Protein AF-A0A7C4IAF4-F1 (afdb_monomer)

Solvent-accessible surface area (backbone atoms only — not comparable to full-atom values): 13328 Å² total; per-residue (Å²): 136,84,89,84,80,89,81,89,81,80,84,80,87,71,79,79,76,74,68,63,60,49,64,58,56,43,51,45,46,73,71,68,49,50,72,67,57,51,50,53,54,44,43,76,72,69,47,53,69,69,50,51,52,52,36,48,54,52,34,51,54,49,52,56,50,52,66,54,66,76,61,73,80,82,87,83,90,84,89,88,81,88,83,89,84,86,85,89,85,88,88,82,86,82,84,74,83,93,80,76,86,79,76,85,55,76,62,54,56,53,53,52,50,49,54,52,48,51,53,51,50,52,52,53,49,50,57,49,53,55,51,50,54,51,50,51,54,48,48,54,54,48,54,51,52,51,52,52,50,52,53,53,49,53,50,50,54,52,52,49,52,53,47,52,52,50,49,55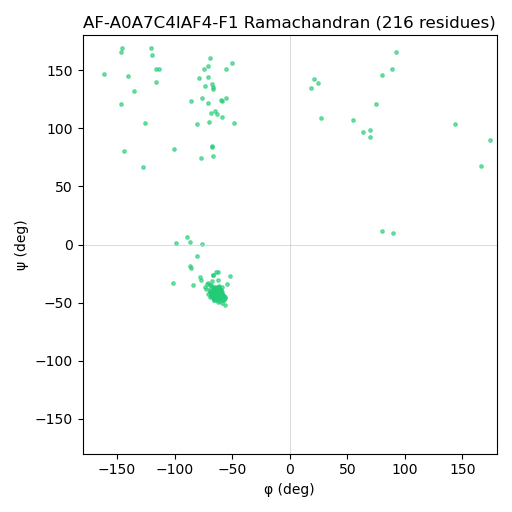,51,49,53,51,52,49,51,52,53,51,52,51,50,51,52,52,49,54,50,48,50,55,49,50,67,53,45,57,56,52,53,52,50,52,53,51,51,51,52,53,53,52,52,52,54,59,61,76,75,110

Foldseek 3Di:
DDDDDDDPDDDDPPPPPVQPPLVLLLVCVVVVDDLVRQQVVVVVVVDDPVSSVVSNVVSVVVVVVVVVVVDDDDDDDDDDDDDDDDDDDDDDDDDDDPDDDDDPPVVVVVVVVVVVVVVVVVVVVVVVVVVVVVVVVVVVVVVVVVVVVVVVVVVVVVVVVVVVVVVVVVVVVVVVVVVVVVVVVVVVVVVVVVVVVVVVVVVVVVVVVVVVVVVVVD

Secondary structure (DSSP, 8-state):
---------------------HHHHHHHHHTT--HHHHHHHHHHTT--HHHHHHHHHHHHHHHHHHHHHS---------------------------S-------HHHHHHHHHHHHHHHHHHHHHHHHHHHHHHHHHHHHHHHHHHHHHHHHHHHHHHHHHHHHHHHHHHHHHHHHHHHHHHHHHHHHHHHHHHHHHHHHHHHHHHHHHHHHHHHT-

Radius of gyration: 54.63 Å; Cα contacts (8 Å, |Δi|>4): 32; chains: 1; bounding box: 132×54×147 Å

Mean predicted aligned error: 21.04 Å

pLDDT: mean 76.17, std 20.91, range [34.62, 98.25]

Sequence (218 aa):
MPFGLFKKKKEKEEEFVTTIPLQDVIALKAQGLTNEQIINQLRAQGYSFAQIRDALAQAEIKGAVVRKAEALPTPPETITPTPIPTPGITAPVPVTPPGAPTPPEKERDIETIERILEEIIEEKWRDVDEKLKEIEKWKEVVESRVNETSNRLNEIVSRLGMIEQTIASKVSEYGKSMQEVASQMAAMEKIMTKLIPSLADSIKELREVIESSKKGLA

Structure (mmCIF, N/CA/C/O backbone):
data_AF-A0A7C4IAF4-F1
#
_entry.id   AF-A0A7C4IAF4-F1
#
loop_
_atom_site.group_PDB
_atom_site.id
_atom_site.type_symbol
_atom_site.label_atom_id
_atom_site.label_alt_id
_atom_site.label_comp_id
_atom_site.label_asym_id
_atom_site.label_entity_id
_atom_site.label_seq_id
_atom_site.pdbx_PDB_ins_code
_atom_site.Cartn_x
_atom_site.Cartn_y
_atom_site.Cartn_z
_atom_site.occupancy
_atom_site.B_iso_or_equiv
_atom_site.auth_seq_id
_atom_site.auth_comp_id
_atom_site.auth_asym_id
_atom_site.auth_atom_id
_atom_site.pdbx_PDB_model_num
ATOM 1 N N . MET A 1 1 ? 11.877 -34.314 11.303 1.00 53.88 1 MET A N 1
ATOM 2 C CA . MET A 1 1 ? 12.412 -35.116 10.171 1.00 53.88 1 MET A CA 1
ATOM 3 C C . MET A 1 1 ? 11.277 -36.013 9.688 1.00 53.88 1 MET A C 1
ATOM 5 O O . MET A 1 1 ? 10.549 -36.450 10.574 1.00 53.88 1 MET A O 1
ATOM 9 N N . PRO A 1 2 ? 11.029 -36.202 8.374 1.00 51.34 2 PRO A N 1
ATOM 10 C CA . PRO A 1 2 ? 11.983 -36.470 7.274 1.00 51.34 2 PRO A CA 1
ATOM 11 C C . PRO A 1 2 ? 12.007 -35.346 6.205 1.00 51.34 2 PRO A C 1
ATOM 13 O O . PRO A 1 2 ? 11.026 -34.634 6.046 1.00 51.34 2 PRO A O 1
ATOM 16 N N . PHE A 1 3 ? 13.153 -34.926 5.652 1.00 46.66 3 PHE A N 1
ATOM 17 C CA . PHE A 1 3 ? 13.958 -35.502 4.552 1.00 46.66 3 PHE A CA 1
ATOM 18 C C . PHE A 1 3 ? 13.198 -35.731 3.234 1.00 46.66 3 PHE A C 1
ATOM 20 O O . PHE A 1 3 ? 12.436 -36.683 3.116 1.00 46.66 3 PHE A O 1
ATOM 27 N N . GLY A 1 4 ? 13.485 -34.897 2.222 1.00 35.50 4 GLY A N 1
ATOM 28 C CA . GLY A 1 4 ? 13.015 -35.122 0.853 1.00 35.50 4 GLY A CA 1
ATOM 29 C C . GLY A 1 4 ? 13.316 -34.004 -0.153 1.00 35.50 4 GLY A C 1
ATOM 30 O O . GLY A 1 4 ? 12.480 -33.145 -0.380 1.00 35.50 4 GLY A O 1
ATOM 31 N N . LEU A 1 5 ? 14.480 -34.112 -0.802 1.00 45.69 5 LEU A N 1
ATOM 32 C CA . LEU A 1 5 ? 14.793 -33.695 -2.181 1.00 45.69 5 LEU A CA 1
ATOM 33 C C . LEU A 1 5 ? 14.858 -32.198 -2.564 1.00 45.69 5 LEU A C 1
ATOM 35 O O . LEU A 1 5 ? 13.898 -31.569 -2.992 1.00 45.69 5 LEU A O 1
ATOM 39 N N . PHE A 1 6 ? 16.101 -31.707 -2.591 1.00 47.84 6 PHE A N 1
ATOM 40 C CA . PHE A 1 6 ? 16.801 -31.254 -3.805 1.00 47.84 6 PHE A CA 1
ATOM 41 C C . PHE A 1 6 ? 15.945 -30.750 -4.986 1.00 47.84 6 PHE A C 1
ATOM 43 O O . PHE A 1 6 ? 15.441 -31.537 -5.784 1.00 47.84 6 PHE A O 1
ATOM 50 N N . LYS A 1 7 ? 15.995 -29.433 -5.221 1.00 47.59 7 LYS A N 1
ATOM 51 C CA . LYS A 1 7 ? 16.178 -28.849 -6.563 1.00 47.59 7 LYS A CA 1
ATOM 52 C C . LYS A 1 7 ? 17.043 -27.587 -6.466 1.00 47.59 7 LYS A C 1
ATOM 54 O O . LYS A 1 7 ? 16.561 -26.463 -6.496 1.00 47.59 7 LYS A O 1
ATOM 59 N N . LYS A 1 8 ? 18.358 -27.806 -6.378 1.00 51.03 8 LYS A N 1
ATOM 60 C CA . LYS A 1 8 ? 19.376 -26.840 -6.807 1.00 51.03 8 LYS A CA 1
ATOM 61 C C . LYS A 1 8 ? 19.277 -26.761 -8.336 1.00 51.03 8 LYS A C 1
ATOM 63 O O . LYS A 1 8 ? 19.513 -27.766 -9.004 1.00 51.03 8 LYS A O 1
ATOM 68 N N . LYS A 1 9 ? 18.865 -25.618 -8.897 1.00 42.22 9 LYS A N 1
ATOM 69 C CA . LYS A 1 9 ? 18.832 -25.403 -10.352 1.00 42.22 9 LYS A CA 1
ATOM 70 C C . LYS A 1 9 ? 19.612 -24.135 -10.712 1.00 42.22 9 LYS A C 1
ATOM 72 O O . LYS A 1 9 ? 19.117 -23.034 -10.533 1.00 42.22 9 LYS A O 1
ATOM 77 N N . LYS A 1 10 ? 20.805 -24.413 -11.250 1.00 41.31 10 LYS A N 1
ATOM 78 C CA . LYS A 1 10 ? 21.700 -23.612 -12.099 1.00 41.31 10 LYS A CA 1
ATOM 79 C C . LYS A 1 10 ? 22.416 -22.406 -11.480 1.00 41.31 10 LYS A C 1
ATOM 81 O O . LYS A 1 10 ? 21.953 -21.276 -11.503 1.00 41.31 10 LYS A O 1
ATOM 86 N N . GLU A 1 11 ? 23.618 -22.726 -11.008 1.00 40.53 11 GLU A N 1
ATOM 87 C CA . GLU A 1 11 ? 24.815 -21.888 -11.065 1.00 40.53 11 GLU A CA 1
ATOM 88 C C . GLU A 1 11 ? 25.152 -21.454 -12.509 1.00 40.53 11 GLU A C 1
ATOM 90 O O . GLU A 1 11 ? 24.921 -22.215 -13.449 1.00 40.53 11 GLU A O 1
ATOM 95 N N . LYS A 1 12 ? 25.794 -20.278 -12.591 1.00 43.22 12 LYS A N 1
ATOM 96 C CA . LYS A 1 12 ? 26.747 -19.800 -13.609 1.00 43.22 12 LYS A CA 1
ATOM 97 C C . LYS A 1 12 ? 26.254 -19.625 -15.051 1.00 43.22 12 LYS A C 1
ATOM 99 O O . LYS A 1 12 ? 26.391 -20.515 -15.881 1.00 43.22 12 LYS A O 1
ATOM 104 N N . GLU A 1 13 ? 25.897 -18.388 -15.376 1.00 38.59 13 GLU A N 1
ATOM 105 C CA . GLU A 1 13 ? 26.443 -17.739 -16.572 1.00 38.59 13 GLU A CA 1
ATOM 106 C C . GLU A 1 13 ? 27.552 -16.803 -16.085 1.00 38.59 13 GLU A C 1
ATOM 108 O O . GLU A 1 13 ? 27.347 -15.625 -15.813 1.00 38.59 13 GLU A O 1
ATOM 113 N N . GLU A 1 14 ? 28.734 -17.382 -15.859 1.00 40.53 14 GLU A N 1
ATOM 114 C CA . GLU A 1 14 ? 29.960 -16.602 -15.980 1.00 40.53 14 GLU A CA 1
ATOM 115 C C . GLU A 1 14 ? 30.008 -16.177 -17.446 1.00 40.53 14 GLU A C 1
ATOM 117 O O . GLU A 1 14 ? 30.119 -17.030 -18.329 1.00 40.53 14 GLU A O 1
ATOM 122 N N . GLU A 1 15 ? 29.855 -14.878 -17.704 1.00 40.56 15 GLU A N 1
ATOM 123 C CA . GLU A 1 15 ? 30.275 -14.275 -18.960 1.00 40.56 15 GLU A CA 1
ATOM 124 C C . GLU A 1 15 ? 31.698 -14.760 -19.223 1.00 40.56 15 GLU A C 1
ATOM 126 O O . GLU A 1 15 ? 32.661 -14.325 -18.587 1.00 40.56 15 GLU A O 1
ATOM 131 N N . PHE A 1 16 ? 31.834 -15.703 -20.150 1.00 39.81 16 PHE A N 1
ATOM 132 C CA . PHE A 1 16 ? 33.111 -15.977 -20.770 1.00 39.81 16 PHE A CA 1
ATOM 133 C C . PHE A 1 16 ? 33.411 -14.729 -21.596 1.00 39.81 16 PHE A C 1
ATOM 135 O O . PHE A 1 16 ? 33.094 -14.640 -22.780 1.00 39.81 16 PHE A O 1
ATOM 142 N N . VAL A 1 17 ? 33.978 -13.710 -20.951 1.00 44.66 17 VAL A N 1
ATOM 143 C CA . VAL A 1 17 ? 34.720 -12.684 -21.662 1.00 44.66 17 VAL A CA 1
ATOM 144 C C . VAL A 1 17 ? 35.937 -13.428 -22.188 1.00 44.66 17 VAL A C 1
ATOM 146 O O . VAL A 1 17 ? 36.972 -13.496 -21.528 1.00 44.66 17 VAL A O 1
ATOM 149 N N . THR A 1 18 ? 35.784 -14.079 -23.341 1.00 45.44 18 THR A N 1
ATOM 150 C CA . THR A 1 18 ? 36.875 -14.680 -24.101 1.00 45.44 18 THR A CA 1
ATOM 151 C C . THR A 1 18 ? 37.721 -13.514 -24.594 1.00 45.44 18 THR A C 1
ATOM 153 O O . THR A 1 18 ? 37.601 -13.047 -25.725 1.00 45.44 18 THR A O 1
ATOM 156 N N . THR A 1 19 ? 38.509 -12.936 -23.689 1.00 59.56 19 THR A N 1
ATOM 157 C CA . THR A 1 19 ? 39.556 -11.998 -24.046 1.00 59.56 19 THR A CA 1
ATOM 158 C C . THR A 1 19 ? 40.490 -12.772 -24.952 1.00 59.56 19 THR A C 1
ATOM 160 O O . THR A 1 19 ? 40.927 -13.877 -24.628 1.00 59.56 19 THR A O 1
ATOM 163 N N . ILE A 1 20 ? 40.718 -12.237 -26.146 1.00 69.56 20 ILE A N 1
ATOM 164 C CA . ILE A 1 20 ? 41.639 -12.858 -27.089 1.00 69.56 20 ILE A CA 1
ATOM 165 C C . ILE A 1 20 ? 42.974 -13.008 -26.369 1.00 69.56 20 ILE A C 1
ATOM 167 O O . ILE A 1 20 ? 43.480 -12.004 -25.849 1.00 69.56 20 ILE A O 1
ATOM 171 N N . PRO A 1 21 ? 43.559 -14.216 -26.324 1.00 74.88 21 PRO A N 1
ATOM 172 C CA . PRO A 1 21 ? 44.894 -14.377 -25.794 1.00 74.88 21 PRO A CA 1
ATOM 173 C C . PRO A 1 21 ? 45.819 -13.497 -26.627 1.00 74.88 21 PRO A C 1
ATOM 175 O O . PRO A 1 21 ? 46.075 -13.754 -27.800 1.00 74.88 21 PRO A O 1
ATOM 178 N N . LEU A 1 22 ? 46.319 -12.421 -26.022 1.00 76.12 22 LEU A N 1
ATOM 179 C CA . LEU A 1 22 ? 47.226 -11.477 -26.676 1.00 76.12 22 LEU A CA 1
ATOM 180 C C . LEU A 1 22 ? 48.431 -12.194 -27.315 1.00 76.12 22 LEU A C 1
ATOM 182 O O . LEU A 1 22 ? 48.990 -11.736 -28.309 1.00 76.12 22 LEU A O 1
ATOM 186 N N . GLN A 1 23 ? 48.794 -13.350 -26.756 1.00 73.81 23 GLN A N 1
ATOM 187 C CA . GLN A 1 23 ? 49.830 -14.238 -27.256 1.00 73.81 23 GLN A CA 1
ATOM 188 C C . GLN A 1 23 ? 49.543 -14.786 -28.663 1.00 73.81 23 GLN A C 1
ATOM 190 O O . GLN A 1 23 ? 50.478 -14.903 -29.453 1.00 73.81 23 GLN A O 1
ATOM 195 N N . ASP A 1 24 ? 48.282 -15.057 -29.003 1.00 78.69 24 ASP A N 1
ATOM 196 C CA . ASP A 1 24 ? 47.892 -15.612 -30.303 1.00 78.69 24 ASP A CA 1
ATOM 197 C C . ASP A 1 24 ? 48.059 -14.562 -31.401 1.00 78.69 24 ASP A C 1
ATOM 199 O O . ASP A 1 24 ? 48.641 -14.827 -32.451 1.00 78.69 24 ASP A O 1
ATOM 203 N N . VAL A 1 25 ? 47.651 -13.322 -31.120 1.00 83.44 25 VAL A N 1
ATOM 204 C CA . VAL A 1 25 ? 47.841 -12.183 -32.030 1.00 83.44 25 VAL A CA 1
ATOM 205 C C . VAL A 1 25 ? 49.327 -11.930 -32.286 1.00 83.44 25 VAL A C 1
ATOM 207 O O . VAL A 1 25 ? 49.735 -11.709 -33.427 1.00 83.44 25 VAL A O 1
ATOM 210 N N . ILE A 1 26 ? 50.153 -11.992 -31.236 1.00 82.69 26 ILE A N 1
ATOM 211 C CA . ILE A 1 26 ? 51.606 -11.810 -31.344 1.00 82.69 26 ILE A CA 1
ATOM 212 C C . ILE A 1 26 ? 52.243 -12.954 -32.144 1.00 82.69 26 ILE A C 1
ATOM 214 O O . ILE A 1 26 ? 53.082 -12.688 -33.002 1.00 82.69 26 ILE A O 1
ATOM 218 N N . ALA A 1 27 ? 51.842 -14.206 -31.905 1.00 83.31 27 ALA A N 1
ATOM 219 C CA . ALA A 1 27 ? 52.367 -15.370 -32.616 1.00 83.31 27 ALA A CA 1
ATOM 220 C C . ALA A 1 27 ? 52.025 -15.330 -34.113 1.00 83.31 27 ALA A C 1
ATOM 222 O O . ALA A 1 27 ? 52.902 -15.546 -34.948 1.00 83.31 27 ALA A O 1
ATOM 223 N N . LEU A 1 28 ? 50.782 -14.983 -34.458 1.00 85.12 28 LEU A N 1
ATOM 224 C CA . LEU A 1 28 ? 50.356 -14.852 -35.852 1.00 85.12 28 LEU A CA 1
ATOM 225 C C . LEU A 1 28 ? 51.086 -13.692 -36.546 1.00 85.12 28 LEU A C 1
ATOM 227 O O . LEU A 1 28 ? 51.573 -13.832 -37.667 1.00 85.12 28 LEU A O 1
ATOM 231 N N . LYS A 1 29 ? 51.272 -12.564 -35.853 1.00 82.38 29 LYS A N 1
ATOM 232 C CA . LYS A 1 29 ? 52.055 -11.437 -36.379 1.00 82.38 29 LYS A CA 1
ATOM 233 C C . LYS A 1 29 ? 53.533 -11.798 -36.569 1.00 82.38 29 LYS A C 1
ATOM 235 O O . LYS A 1 29 ? 54.143 -11.381 -37.551 1.00 82.38 29 LYS A O 1
ATOM 240 N N . ALA A 1 30 ? 54.108 -12.603 -35.673 1.00 80.88 30 ALA A N 1
ATOM 241 C CA . ALA A 1 30 ? 55.480 -13.102 -35.793 1.00 80.88 30 ALA A CA 1
ATOM 242 C C . ALA A 1 30 ? 55.662 -14.070 -36.977 1.00 80.88 30 ALA A C 1
ATOM 244 O O . ALA A 1 30 ? 56.751 -14.142 -37.538 1.00 80.88 30 ALA A O 1
ATOM 245 N N . GLN A 1 31 ? 54.595 -14.755 -37.402 1.00 82.62 31 GLN A N 1
ATOM 246 C CA . GLN A 1 31 ? 54.569 -15.580 -38.617 1.00 82.62 31 GLN A CA 1
ATOM 247 C C . GLN A 1 31 ? 54.476 -14.754 -39.916 1.00 82.62 31 GLN A C 1
ATOM 249 O O . GLN A 1 31 ? 54.453 -15.328 -41.002 1.00 82.62 31 GLN A O 1
ATOM 254 N N . GLY A 1 32 ? 54.438 -13.418 -39.831 1.00 78.75 32 GLY A N 1
ATOM 255 C CA . GLY A 1 32 ? 54.354 -12.530 -40.993 1.00 78.75 32 GLY A CA 1
ATOM 256 C C . GLY A 1 32 ? 52.943 -12.378 -41.565 1.00 78.75 32 GLY A C 1
ATOM 257 O O . GLY A 1 32 ? 52.791 -11.824 -42.653 1.00 78.75 32 GLY A O 1
ATOM 258 N N . LEU A 1 33 ? 51.915 -12.846 -40.846 1.00 84.62 33 LEU A N 1
ATOM 259 C CA . LEU A 1 33 ? 50.520 -12.645 -41.230 1.00 84.62 33 LEU A CA 1
ATOM 260 C C . LEU A 1 33 ? 50.155 -11.163 -41.127 1.00 84.62 33 LEU A C 1
ATOM 262 O O . LEU A 1 33 ? 50.512 -10.465 -40.174 1.00 84.62 33 LEU A O 1
ATOM 266 N N . THR A 1 34 ? 49.414 -10.687 -42.121 1.00 84.25 34 THR A N 1
ATOM 267 C CA . THR A 1 34 ? 48.868 -9.329 -42.116 1.00 84.25 34 THR A CA 1
ATOM 268 C C . THR A 1 34 ? 47.743 -9.208 -41.092 1.00 84.25 34 THR A C 1
ATOM 270 O O . THR A 1 34 ? 47.049 -10.180 -40.789 1.00 84.25 34 THR A O 1
ATOM 273 N N . ASN A 1 35 ? 47.517 -7.997 -40.581 1.00 79.25 35 ASN A N 1
ATOM 274 C CA . ASN A 1 35 ? 46.444 -7.746 -39.616 1.00 79.25 35 ASN A CA 1
ATOM 275 C C . ASN A 1 35 ? 45.072 -8.215 -40.146 1.00 79.25 35 ASN A C 1
ATOM 277 O O . ASN A 1 35 ? 44.279 -8.738 -39.374 1.00 79.25 35 ASN A O 1
ATOM 281 N N . GLU A 1 36 ? 44.815 -8.113 -41.454 1.00 81.75 36 GLU A N 1
ATOM 282 C CA . GLU A 1 36 ? 43.582 -8.601 -42.095 1.00 81.75 36 GLU A CA 1
ATOM 283 C C . GLU A 1 36 ? 43.441 -10.129 -42.019 1.00 81.75 36 GLU A C 1
ATOM 285 O O . GLU A 1 36 ? 42.376 -10.644 -41.672 1.00 81.75 36 GLU A O 1
ATOM 290 N N . GLN A 1 37 ? 44.525 -10.869 -42.267 1.00 83.12 37 GLN A N 1
ATOM 291 C CA . GLN A 1 37 ? 44.539 -12.330 -42.140 1.00 83.12 37 GLN A CA 1
ATOM 292 C C . GLN A 1 37 ? 44.322 -12.767 -40.687 1.00 83.12 37 GLN A C 1
ATOM 294 O O . GLN A 1 37 ? 43.561 -13.700 -40.429 1.00 83.12 37 GLN A O 1
ATOM 299 N N . ILE A 1 38 ? 44.922 -12.047 -39.737 1.00 83.50 38 ILE A N 1
ATOM 300 C CA . ILE A 1 38 ? 44.757 -12.289 -38.299 1.00 83.50 38 ILE A CA 1
ATOM 301 C C . ILE A 1 38 ? 43.305 -12.038 -37.875 1.00 83.50 38 ILE A C 1
ATOM 303 O O . ILE A 1 38 ? 42.724 -12.851 -37.157 1.00 83.50 38 ILE A O 1
ATOM 307 N N . ILE A 1 39 ? 42.686 -10.954 -38.356 1.00 83.38 39 ILE A N 1
ATOM 308 C CA . ILE A 1 39 ? 41.280 -10.637 -38.073 1.00 83.38 39 ILE A CA 1
ATOM 309 C C . ILE A 1 39 ? 40.361 -11.744 -38.586 1.00 83.38 39 ILE A C 1
ATOM 311 O O . ILE A 1 39 ? 39.472 -12.179 -37.856 1.00 83.38 39 ILE A O 1
ATOM 315 N N . ASN A 1 40 ? 40.576 -12.218 -39.813 1.00 83.50 40 ASN A N 1
ATOM 316 C CA . ASN A 1 40 ? 39.748 -13.268 -40.403 1.00 83.50 40 ASN A CA 1
ATOM 317 C C . ASN A 1 40 ? 39.897 -14.599 -39.656 1.00 83.50 40 ASN A C 1
ATOM 319 O O . ASN A 1 40 ? 38.902 -15.272 -39.387 1.00 83.50 40 ASN A O 1
ATOM 323 N N . GLN A 1 41 ? 41.118 -14.943 -39.249 1.00 82.56 41 GLN A N 1
ATOM 324 C CA . GLN A 1 41 ? 41.391 -16.159 -38.490 1.00 82.56 41 GLN A CA 1
ATOM 325 C C . GLN A 1 41 ? 40.798 -16.113 -37.074 1.00 82.56 41 GLN A C 1
ATOM 327 O O . GLN A 1 41 ? 40.173 -17.078 -36.642 1.00 82.56 41 GLN A O 1
ATOM 332 N N . LEU A 1 42 ? 40.926 -14.990 -36.363 1.00 83.75 42 LEU A N 1
ATOM 333 C CA . LEU A 1 42 ? 40.357 -14.826 -35.019 1.00 83.75 42 LEU A CA 1
ATOM 334 C C . LEU A 1 42 ? 38.828 -14.715 -35.053 1.00 83.75 42 LEU A C 1
ATOM 336 O O . LEU A 1 42 ? 38.143 -15.219 -34.166 1.00 83.75 42 LEU A O 1
ATOM 340 N N . ARG A 1 43 ? 38.263 -14.129 -36.110 1.00 80.94 43 ARG A N 1
ATOM 341 C CA . ARG A 1 43 ? 36.811 -14.119 -36.317 1.00 80.94 43 ARG A CA 1
ATOM 342 C C . ARG A 1 43 ? 36.272 -15.527 -36.562 1.00 80.94 43 ARG A C 1
ATOM 344 O O . ARG A 1 43 ? 35.235 -15.873 -36.006 1.00 80.94 43 ARG A O 1
ATOM 351 N N . ALA A 1 44 ? 36.993 -16.356 -37.321 1.00 80.44 44 ALA A N 1
ATOM 352 C CA . ALA A 1 44 ? 36.647 -17.767 -37.510 1.00 80.44 44 ALA A CA 1
ATOM 353 C C . ALA A 1 44 ? 36.683 -18.569 -36.194 1.00 80.44 44 ALA A C 1
ATOM 355 O O . ALA A 1 44 ? 35.993 -19.576 -36.064 1.00 80.44 44 ALA A O 1
ATOM 356 N N . GLN A 1 45 ? 37.447 -18.100 -35.206 1.00 77.94 45 GLN A N 1
ATOM 357 C CA . GLN A 1 45 ? 37.501 -18.658 -33.853 1.00 77.94 45 GLN A CA 1
ATOM 358 C C . GLN A 1 45 ? 36.427 -18.082 -32.910 1.00 77.94 45 GLN A C 1
ATOM 360 O O . GLN A 1 45 ? 36.368 -18.467 -31.746 1.00 77.94 45 GLN A O 1
ATOM 365 N N . GLY A 1 46 ? 35.552 -17.198 -33.405 1.00 75.00 46 GLY A N 1
ATOM 366 C CA . GLY A 1 46 ? 34.403 -16.670 -32.665 1.00 75.00 46 GLY A CA 1
ATOM 367 C C . GLY A 1 46 ? 34.681 -15.406 -31.850 1.00 75.00 46 GLY A C 1
ATOM 368 O O . GLY A 1 46 ? 33.825 -14.990 -31.072 1.00 75.00 46 GLY A O 1
ATOM 369 N N . TYR A 1 47 ? 35.845 -14.774 -32.017 1.00 81.31 47 TYR A N 1
ATOM 370 C CA . TYR A 1 47 ? 36.161 -13.532 -31.314 1.00 81.31 47 TYR A CA 1
ATOM 371 C C . TYR A 1 47 ? 35.491 -12.312 -31.954 1.00 81.31 47 TYR A C 1
ATOM 373 O O . TYR A 1 47 ? 35.397 -12.191 -33.180 1.00 81.31 47 TYR A O 1
ATOM 381 N N . SER A 1 48 ? 35.052 -11.370 -31.116 1.00 80.44 48 SER A N 1
ATOM 382 C CA . SER A 1 48 ? 34.423 -10.135 -31.589 1.00 80.44 48 SER A CA 1
ATOM 383 C C . SER A 1 48 ? 35.449 -9.158 -32.167 1.00 80.44 48 SER A C 1
ATOM 385 O O . SER A 1 48 ? 36.596 -9.082 -31.726 1.00 80.44 48 SER A O 1
ATOM 387 N N . PHE A 1 49 ? 35.024 -8.335 -33.126 1.00 75.81 49 PHE A N 1
ATOM 388 C CA . PHE A 1 49 ? 35.900 -7.345 -33.756 1.00 75.81 49 PHE A CA 1
ATOM 389 C C . PHE A 1 49 ? 36.493 -6.339 -32.754 1.00 75.81 49 PHE A C 1
ATOM 391 O O . PHE A 1 49 ? 37.663 -5.976 -32.864 1.00 75.81 49 PHE A O 1
ATOM 398 N N . ALA A 1 50 ? 35.718 -5.935 -31.741 1.00 77.69 50 ALA A N 1
ATOM 399 C CA . ALA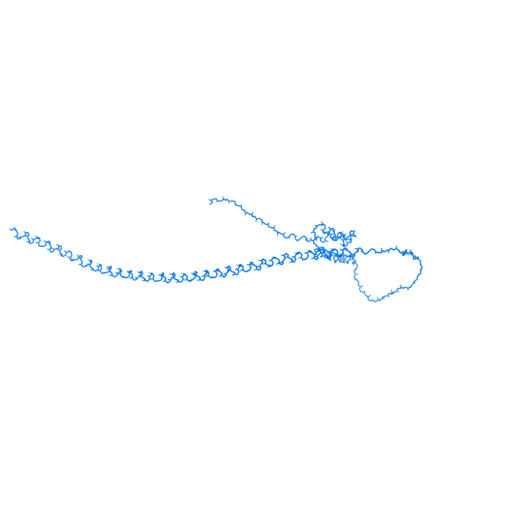 A 1 50 ? 36.188 -5.039 -30.687 1.00 77.69 50 ALA A CA 1
ATOM 400 C C . ALA A 1 50 ? 37.358 -5.649 -29.896 1.00 77.69 50 ALA A C 1
ATOM 402 O O . ALA A 1 50 ? 38.359 -4.970 -29.670 1.00 77.69 50 ALA A O 1
ATOM 403 N N . GLN A 1 51 ? 37.260 -6.939 -29.553 1.00 80.06 51 GLN A N 1
ATOM 404 C CA . GLN A 1 51 ? 38.330 -7.681 -28.883 1.00 80.06 51 GLN A CA 1
ATOM 405 C C . GLN A 1 51 ? 39.551 -7.835 -29.797 1.00 80.06 51 GLN A C 1
ATOM 407 O O . GLN A 1 51 ? 40.676 -7.639 -29.346 1.00 80.06 51 GLN A O 1
ATOM 412 N N . ILE A 1 52 ? 39.344 -8.138 -31.087 1.00 82.75 52 ILE A N 1
ATOM 413 C CA . ILE A 1 52 ? 40.433 -8.326 -32.063 1.00 82.75 52 ILE A CA 1
ATOM 414 C C . ILE A 1 52 ? 41.226 -7.031 -32.238 1.00 82.75 52 ILE A C 1
ATOM 416 O O . ILE A 1 52 ? 42.456 -7.047 -32.212 1.00 82.75 52 ILE A O 1
ATOM 420 N N . ARG A 1 53 ? 40.530 -5.901 -32.372 1.00 81.94 53 ARG A N 1
ATOM 421 C CA . ARG A 1 53 ? 41.151 -4.582 -32.507 1.00 81.94 53 ARG A CA 1
ATOM 422 C C . ARG A 1 53 ? 41.944 -4.201 -31.260 1.00 81.94 53 ARG A C 1
ATOM 424 O O . ARG A 1 53 ? 43.068 -3.725 -31.388 1.00 81.94 53 ARG A O 1
ATOM 431 N N . ASP A 1 54 ? 41.368 -4.408 -30.077 1.00 83.69 54 ASP A N 1
ATOM 432 C CA . ASP A 1 54 ? 42.035 -4.113 -28.806 1.00 83.69 54 ASP A CA 1
ATOM 433 C C . ASP A 1 54 ? 43.303 -4.968 -28.631 1.00 83.69 54 ASP A C 1
ATOM 435 O O . ASP A 1 54 ? 44.384 -4.445 -28.361 1.00 83.69 54 ASP A O 1
ATOM 439 N N . ALA A 1 55 ? 43.219 -6.269 -28.924 1.00 83.19 55 ALA A N 1
ATOM 440 C CA . ALA A 1 55 ? 44.362 -7.174 -28.859 1.00 83.19 55 ALA A CA 1
ATOM 441 C C . ALA A 1 55 ? 45.448 -6.850 -29.906 1.00 83.19 55 ALA A C 1
ATOM 443 O O . ALA A 1 55 ? 46.637 -6.919 -29.595 1.00 83.19 55 ALA A O 1
ATOM 444 N N . LEU A 1 56 ? 45.079 -6.442 -31.126 1.00 84.44 56 LEU A N 1
ATOM 445 C CA . LEU A 1 56 ? 46.029 -5.992 -32.155 1.00 84.44 56 LEU A CA 1
ATOM 446 C C . LEU A 1 56 ? 46.761 -4.711 -31.749 1.00 84.44 56 LEU A C 1
ATOM 448 O O . LEU A 1 56 ? 47.986 -4.645 -31.882 1.00 84.44 56 LEU A O 1
ATOM 452 N N . ALA A 1 57 ? 46.036 -3.729 -31.208 1.00 83.44 57 ALA A N 1
ATOM 453 C CA . ALA A 1 57 ? 46.622 -2.490 -30.705 1.00 83.44 57 ALA A CA 1
ATOM 454 C C . ALA A 1 57 ? 47.591 -2.767 -29.542 1.00 83.44 57 ALA A C 1
ATOM 456 O O . ALA A 1 57 ? 48.721 -2.275 -29.528 1.00 83.44 57 ALA A O 1
ATOM 457 N N . GLN A 1 58 ? 47.200 -3.630 -28.600 1.00 79.81 58 GLN A N 1
ATOM 458 C CA . GLN A 1 58 ? 48.060 -4.040 -27.488 1.00 79.81 58 GLN A CA 1
ATOM 459 C C . GLN A 1 58 ? 49.291 -4.839 -27.952 1.00 79.81 58 GLN A C 1
ATOM 461 O O . GLN A 1 58 ? 50.384 -4.662 -27.405 1.00 79.81 58 GLN A O 1
ATOM 466 N N . ALA A 1 59 ? 49.148 -5.696 -28.968 1.00 80.50 59 ALA A N 1
ATOM 467 C CA . ALA A 1 59 ? 50.244 -6.492 -29.523 1.00 80.50 59 ALA A CA 1
ATOM 468 C C . ALA A 1 59 ? 51.274 -5.618 -30.252 1.00 80.50 59 ALA A C 1
ATOM 470 O O . ALA A 1 59 ? 52.473 -5.886 -30.194 1.00 80.50 59 ALA A O 1
ATOM 471 N N . GLU A 1 60 ? 50.829 -4.552 -30.915 1.00 77.81 60 GLU A N 1
ATOM 472 C CA . GLU A 1 60 ? 51.703 -3.582 -31.570 1.00 77.81 60 GLU A CA 1
ATOM 473 C C . GLU A 1 60 ? 52.517 -2.763 -30.566 1.00 77.81 60 GLU A C 1
ATOM 475 O O . GLU A 1 60 ? 53.733 -2.635 -30.720 1.00 77.81 60 GLU A O 1
ATOM 480 N N . ILE A 1 61 ? 51.877 -2.317 -29.483 1.00 75.62 61 ILE A N 1
ATOM 481 C CA . ILE A 1 61 ? 52.552 -1.605 -28.395 1.00 75.62 61 ILE A CA 1
ATOM 482 C C . ILE A 1 61 ? 53.583 -2.518 -27.716 1.00 75.62 61 ILE A C 1
ATOM 484 O O . ILE A 1 61 ? 54.736 -2.122 -27.542 1.00 75.62 61 ILE A O 1
ATOM 488 N N . LYS A 1 62 ? 53.227 -3.768 -27.385 1.00 71.38 62 LYS A N 1
ATOM 489 C CA . LYS A 1 62 ? 54.182 -4.718 -26.784 1.00 71.38 62 LYS A CA 1
ATOM 490 C C . LYS A 1 62 ? 55.308 -5.112 -27.741 1.00 71.38 62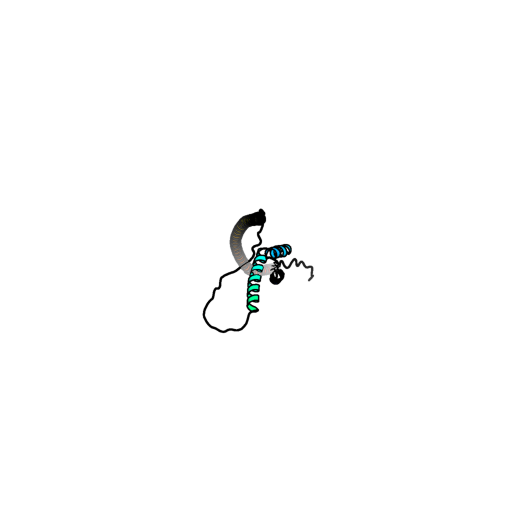 LYS A C 1
ATOM 492 O O . LYS A 1 62 ? 56.454 -5.180 -27.310 1.00 71.38 62 LYS A O 1
ATOM 497 N N . GLY A 1 63 ? 55.024 -5.311 -29.029 1.00 61.19 63 GLY A N 1
ATOM 498 C CA . GLY A 1 63 ? 56.046 -5.592 -30.043 1.00 61.19 63 GLY A CA 1
ATOM 499 C C . GLY A 1 63 ? 57.050 -4.446 -30.212 1.00 61.19 63 GLY A C 1
ATOM 500 O O . GLY A 1 63 ? 58.246 -4.692 -30.376 1.00 61.19 63 GLY A O 1
ATOM 501 N N . ALA A 1 64 ? 56.594 -3.195 -30.099 1.00 59.44 64 ALA A N 1
ATOM 502 C CA . ALA A 1 64 ? 57.463 -2.020 -30.103 1.00 59.44 64 ALA A CA 1
ATOM 503 C C . ALA A 1 64 ? 58.330 -1.916 -28.832 1.00 59.44 64 ALA A C 1
ATOM 505 O O . ALA A 1 64 ? 59.488 -1.508 -28.908 1.00 59.44 64 ALA A O 1
ATOM 506 N N . VAL A 1 65 ? 57.808 -2.334 -27.673 1.00 56.59 65 VAL A N 1
ATOM 507 C CA . VAL A 1 65 ? 58.558 -2.365 -26.404 1.00 56.59 65 VAL A CA 1
ATOM 508 C C . VAL A 1 65 ? 59.591 -3.499 -26.379 1.00 56.59 65 VAL A C 1
ATOM 510 O O . VAL A 1 65 ? 60.706 -3.275 -25.920 1.00 56.59 65 VAL A O 1
ATOM 513 N N . VAL A 1 66 ? 59.285 -4.679 -26.934 1.00 53.38 66 VAL A N 1
ATOM 514 C CA . VAL A 1 66 ? 60.234 -5.810 -27.027 1.00 53.38 66 VAL A CA 1
ATOM 515 C C . VAL A 1 66 ? 61.387 -5.495 -27.988 1.00 53.38 66 VAL A C 1
ATOM 517 O O . VAL A 1 66 ? 62.543 -5.702 -27.632 1.00 53.38 66 VAL A O 1
ATOM 520 N N . ARG A 1 67 ? 61.114 -4.865 -29.141 1.00 52.47 67 ARG A N 1
ATOM 521 C CA . ARG A 1 67 ? 62.174 -4.373 -30.048 1.00 52.47 67 ARG A CA 1
ATOM 522 C C . ARG A 1 67 ? 63.043 -3.272 -29.431 1.00 52.47 67 ARG A C 1
ATOM 524 O O . ARG A 1 67 ? 64.178 -3.087 -29.853 1.00 52.47 67 ARG A O 1
ATOM 531 N N . LYS A 1 68 ? 62.525 -2.547 -28.434 1.00 44.75 68 LYS 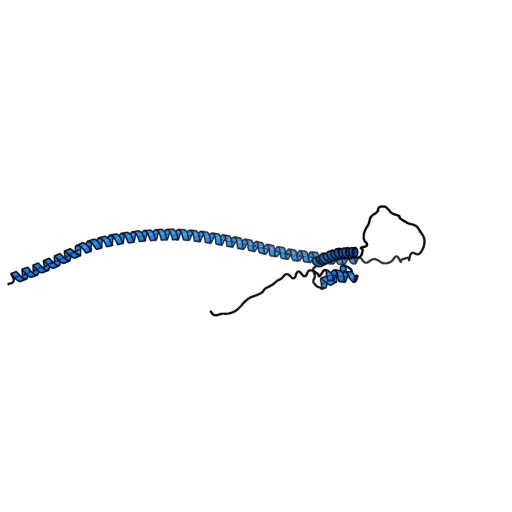A N 1
ATOM 532 C CA . LYS A 1 68 ? 63.278 -1.550 -27.659 1.00 44.75 68 LYS A CA 1
ATOM 533 C C . LYS A 1 68 ? 64.036 -2.168 -26.472 1.00 44.75 68 LYS A C 1
ATOM 535 O O . LYS A 1 68 ? 64.997 -1.568 -26.005 1.00 44.75 68 LYS A O 1
ATOM 540 N N . ALA A 1 69 ? 63.643 -3.355 -26.007 1.00 43.44 69 ALA A N 1
ATOM 541 C CA . ALA A 1 69 ? 64.284 -4.071 -24.901 1.00 43.44 69 ALA A CA 1
ATOM 542 C C . ALA A 1 69 ? 65.471 -4.958 -25.337 1.00 43.44 69 ALA A C 1
ATOM 544 O O . ALA A 1 69 ? 66.316 -5.269 -24.505 1.00 43.44 69 ALA A O 1
ATOM 545 N N . GLU A 1 70 ? 65.585 -5.309 -26.624 1.00 42.75 70 GLU A N 1
ATOM 546 C CA . GLU A 1 70 ? 66.752 -6.021 -27.189 1.00 42.75 70 GLU A CA 1
ATOM 547 C C . GLU A 1 70 ? 67.874 -5.097 -27.699 1.00 42.75 70 GLU A C 1
ATOM 549 O O . GLU A 1 70 ? 68.870 -5.564 -28.246 1.00 42.75 70 GLU A O 1
ATOM 554 N N . ALA A 1 71 ? 67.763 -3.786 -27.480 1.00 41.88 71 ALA A N 1
ATOM 555 C CA . ALA A 1 71 ? 68.828 -2.834 -27.780 1.00 41.88 71 ALA A CA 1
ATOM 556 C C . ALA A 1 71 ? 69.148 -1.965 -26.556 1.00 41.88 71 ALA A C 1
ATOM 558 O O . ALA A 1 71 ? 68.942 -0.755 -26.551 1.00 41.88 71 ALA A O 1
ATOM 559 N N . LEU A 1 72 ? 69.684 -2.599 -25.511 1.00 39.00 72 LEU A N 1
ATOM 560 C CA . LEU A 1 72 ? 70.689 -1.949 -24.670 1.00 39.00 72 LEU A CA 1
ATOM 561 C C . LEU A 1 72 ? 72.048 -2.195 -25.341 1.00 39.00 72 LEU A C 1
ATOM 563 O O . LEU A 1 72 ? 72.440 -3.342 -25.550 1.00 39.00 72 LEU A O 1
ATOM 567 N N . PRO A 1 73 ? 72.784 -1.126 -25.655 1.00 43.53 73 PRO A N 1
ATOM 568 C CA . PRO A 1 73 ? 73.964 -0.880 -24.850 1.00 43.53 73 PRO A CA 1
ATOM 569 C C . PRO A 1 73 ? 73.828 0.440 -24.088 1.00 43.53 73 PRO A C 1
ATOM 571 O O . PRO A 1 73 ? 73.106 1.358 -24.464 1.00 43.53 73 PRO A O 1
ATOM 574 N N . THR A 1 74 ? 74.494 0.457 -22.945 1.00 42.09 74 THR A N 1
ATOM 575 C CA . THR A 1 74 ? 74.563 1.497 -21.914 1.00 42.09 74 THR A CA 1
ATOM 576 C C . THR A 1 74 ? 74.895 2.919 -22.420 1.00 42.09 74 THR A C 1
ATOM 578 O O . THR A 1 74 ? 75.542 3.056 -23.457 1.00 42.09 74 THR A O 1
ATOM 581 N N . PRO A 1 75 ? 74.511 3.976 -21.663 1.00 53.16 75 PRO A N 1
ATOM 582 C CA . PRO A 1 75 ? 74.821 5.396 -21.943 1.00 53.16 75 PRO A CA 1
ATOM 583 C C . PRO A 1 75 ? 76.335 5.679 -21.744 1.00 53.16 75 PRO A C 1
ATOM 585 O O . PRO A 1 75 ? 76.963 4.877 -21.047 1.00 53.16 75 PRO A O 1
ATOM 588 N N . PRO A 1 76 ? 76.956 6.762 -22.291 1.00 46.09 76 PRO A N 1
ATOM 589 C CA . PRO A 1 76 ? 76.543 8.162 -22.078 1.00 46.09 76 PRO A CA 1
ATOM 590 C C . PRO A 1 76 ? 76.738 9.171 -23.241 1.00 46.09 76 PRO A C 1
ATOM 592 O O . PRO A 1 76 ? 77.431 8.918 -24.216 1.00 46.09 76 PRO A O 1
ATOM 595 N N . GLU A 1 77 ? 76.061 10.314 -23.060 1.00 42.09 77 GLU A N 1
ATOM 596 C CA . GLU A 1 77 ? 76.299 11.708 -23.500 1.00 42.09 77 GLU A CA 1
ATOM 597 C C . GLU A 1 77 ? 77.148 12.037 -24.750 1.00 42.09 77 GLU A C 1
ATOM 599 O O . GLU A 1 77 ? 78.273 11.569 -24.894 1.00 42.09 77 GLU A O 1
ATOM 604 N N . THR A 1 78 ? 76.664 13.025 -25.534 1.00 34.62 78 THR A N 1
ATOM 605 C CA . THR A 1 78 ? 77.389 14.224 -26.062 1.00 34.62 78 THR A CA 1
ATOM 606 C C . THR A 1 78 ? 76.950 14.613 -27.498 1.00 34.62 78 THR A C 1
ATOM 608 O O . THR A 1 78 ? 77.295 13.966 -28.475 1.00 34.62 78 THR A O 1
ATOM 611 N N . ILE A 1 79 ? 76.144 15.683 -27.581 1.00 42.66 79 ILE A N 1
ATOM 612 C CA . ILE A 1 79 ? 75.999 16.748 -28.611 1.00 42.66 79 ILE A CA 1
ATOM 613 C C . ILE A 1 79 ? 76.540 16.594 -30.067 1.00 42.66 79 ILE A C 1
ATOM 615 O O . ILE A 1 79 ? 77.735 16.439 -30.290 1.00 42.66 79 ILE A O 1
ATOM 619 N N . THR A 1 80 ? 75.661 16.982 -31.023 1.00 36.81 80 THR A N 1
ATOM 620 C CA . THR A 1 80 ? 75.886 17.684 -32.336 1.00 36.81 80 THR A CA 1
ATOM 621 C C . THR A 1 80 ? 76.087 16.831 -33.630 1.00 36.81 80 THR A C 1
ATOM 623 O O . THR A 1 80 ? 76.103 15.609 -33.533 1.00 36.81 80 THR A O 1
ATOM 626 N N . PRO A 1 81 ? 76.009 17.403 -34.867 1.00 52.91 81 PRO A N 1
ATOM 627 C CA . PRO A 1 81 ? 74.907 17.153 -35.813 1.00 52.91 81 PRO A CA 1
ATOM 628 C C . PRO A 1 81 ? 75.364 16.542 -37.167 1.00 52.91 81 PRO A C 1
ATOM 630 O O . PRO A 1 81 ? 76.547 16.518 -37.467 1.00 52.91 81 PRO A O 1
ATOM 633 N N . THR A 1 82 ? 74.395 16.077 -37.975 1.00 43.66 82 THR A N 1
ATOM 634 C CA . THR A 1 82 ? 74.385 15.787 -39.445 1.00 43.66 82 THR A CA 1
ATOM 635 C C . THR A 1 82 ? 75.704 15.544 -40.213 1.00 43.66 82 THR A C 1
ATOM 637 O O . THR A 1 82 ? 76.621 16.358 -40.162 1.00 43.66 82 THR A O 1
ATOM 640 N N . PRO A 1 83 ? 75.689 14.609 -41.187 1.00 41.00 83 PRO A N 1
ATOM 641 C CA . PRO A 1 83 ? 75.675 15.101 -42.572 1.00 41.00 83 PRO A CA 1
ATOM 642 C C . PRO A 1 83 ? 74.775 14.308 -43.535 1.00 41.00 83 PRO A C 1
ATOM 644 O O . PRO A 1 83 ? 74.650 13.088 -43.480 1.00 41.00 83 PRO A O 1
ATOM 647 N N . ILE A 1 84 ? 74.185 15.059 -44.463 1.00 52.84 84 ILE A N 1
ATOM 648 C CA . ILE A 1 84 ? 73.570 14.588 -45.709 1.00 52.84 84 ILE A CA 1
ATOM 649 C C . ILE A 1 84 ? 74.689 14.135 -46.665 1.00 52.84 84 ILE A C 1
ATOM 651 O O . ILE A 1 84 ? 75.710 14.822 -46.743 1.00 52.84 84 ILE A O 1
ATOM 655 N N . PRO A 1 85 ? 74.476 13.075 -47.467 1.00 42.38 85 PRO A N 1
ATOM 656 C CA . PRO A 1 85 ? 75.033 13.081 -48.817 1.00 42.38 85 PRO A CA 1
ATOM 657 C C . PRO A 1 85 ? 74.054 12.594 -49.905 1.00 42.38 85 PRO A C 1
ATOM 659 O O . PRO A 1 85 ? 73.441 11.534 -49.829 1.00 42.38 85 PRO A O 1
ATOM 662 N N . THR A 1 86 ? 73.982 13.383 -50.972 1.00 41.34 86 THR A N 1
ATOM 663 C CA . THR A 1 86 ? 73.821 12.995 -52.396 1.00 41.34 86 THR A CA 1
ATOM 664 C C . THR A 1 86 ? 75.082 13.549 -53.114 1.00 41.34 86 THR A C 1
ATOM 666 O O . THR A 1 86 ? 75.687 14.434 -52.497 1.00 41.34 86 THR A O 1
ATOM 669 N N . PRO A 1 87 ? 75.532 13.161 -54.345 1.00 48.53 87 PRO A N 1
ATOM 670 C CA . PRO A 1 87 ? 74.822 12.506 -55.474 1.00 48.53 87 PRO A CA 1
ATOM 671 C C . PRO A 1 87 ? 75.608 11.480 -56.378 1.00 48.53 87 PRO A C 1
ATOM 673 O O . PRO A 1 87 ? 76.832 11.457 -56.389 1.00 48.53 87 PRO A O 1
ATOM 676 N N . GLY A 1 88 ? 74.875 10.740 -57.246 1.00 42.06 88 GLY A N 1
ATOM 677 C CA . GLY A 1 88 ? 75.306 10.121 -58.543 1.00 42.06 88 GLY A CA 1
ATOM 678 C C . GLY A 1 88 ? 76.082 8.779 -58.482 1.00 42.06 88 GLY A C 1
ATOM 679 O O . GLY A 1 88 ? 76.878 8.605 -57.578 1.00 42.06 88 GLY A O 1
ATOM 680 N N . ILE A 1 89 ? 75.997 7.779 -59.388 1.00 43.75 89 ILE A N 1
ATOM 681 C CA . ILE A 1 89 ? 75.623 7.696 -60.820 1.00 43.75 89 ILE A CA 1
ATOM 682 C C . ILE A 1 89 ? 75.269 6.213 -61.216 1.00 43.75 89 ILE A C 1
ATOM 684 O O . ILE A 1 89 ? 75.911 5.282 -60.742 1.00 43.75 89 ILE A O 1
ATOM 688 N N . THR A 1 90 ? 74.309 6.042 -62.153 1.00 43.97 90 THR A N 1
ATOM 689 C CA . THR A 1 90 ? 74.049 4.962 -63.170 1.00 43.97 90 THR A CA 1
ATOM 690 C C . THR A 1 90 ? 73.475 3.544 -62.889 1.00 43.97 90 THR A C 1
ATOM 692 O O . THR A 1 90 ? 74.155 2.676 -62.359 1.00 43.97 90 THR A O 1
ATOM 695 N N . ALA A 1 91 ? 72.323 3.316 -63.568 1.00 43.44 91 ALA A N 1
ATOM 696 C CA . ALA A 1 91 ? 71.809 2.122 -64.295 1.00 43.44 91 ALA A CA 1
ATOM 697 C C . ALA A 1 91 ? 70.980 1.037 -63.556 1.00 43.44 91 ALA A C 1
ATOM 699 O O . ALA A 1 91 ? 71.271 0.727 -62.408 1.00 43.44 91 ALA A O 1
ATOM 700 N N . PRO A 1 92 ? 70.051 0.324 -64.244 1.00 43.97 92 PRO A N 1
ATOM 701 C CA . PRO A 1 92 ? 69.054 0.740 -65.241 1.00 43.97 92 PRO A CA 1
ATOM 702 C C . PRO A 1 92 ? 67.603 0.563 -64.720 1.00 43.97 92 PRO A C 1
ATOM 704 O O . PRO A 1 92 ? 67.304 -0.322 -63.923 1.00 43.97 92 PRO A O 1
ATOM 707 N N . VAL A 1 93 ? 66.679 1.393 -65.208 1.00 50.75 93 VAL A N 1
ATOM 708 C CA . VAL A 1 93 ? 65.232 1.279 -64.940 1.00 50.75 93 VAL A CA 1
ATOM 709 C C . VAL A 1 93 ? 64.632 0.134 -65.770 1.00 50.75 93 VAL A C 1
ATOM 711 O O . VAL A 1 93 ? 64.778 0.159 -66.994 1.00 50.75 93 VAL A O 1
ATOM 714 N N . PRO A 1 94 ? 63.924 -0.842 -65.169 1.00 48.28 94 PRO A N 1
ATOM 715 C CA . PRO A 1 94 ? 63.066 -1.741 -65.923 1.00 48.28 94 PRO A CA 1
ATOM 716 C C . PRO A 1 94 ? 61.851 -0.947 -66.402 1.00 48.28 94 PRO A C 1
ATOM 718 O O . PRO A 1 94 ? 61.119 -0.359 -65.606 1.00 48.28 94 PRO A O 1
ATOM 721 N N . VAL A 1 95 ? 61.655 -0.922 -67.714 1.00 49.38 95 VAL A N 1
ATOM 722 C CA . VAL A 1 95 ? 60.472 -0.351 -68.354 1.00 49.38 95 VAL A CA 1
ATOM 723 C C . VAL A 1 95 ? 59.296 -1.276 -68.038 1.00 49.38 95 VAL A C 1
ATOM 725 O O . VAL A 1 95 ? 59.214 -2.384 -68.565 1.00 49.38 95 VAL A O 1
ATOM 728 N N . THR A 1 96 ? 58.411 -0.866 -67.132 1.00 55.62 96 THR A N 1
ATOM 729 C CA . THR A 1 96 ? 57.130 -1.541 -66.920 1.00 55.62 96 THR A CA 1
ATOM 730 C C . THR A 1 96 ? 56.185 -1.213 -68.084 1.00 55.62 96 THR A C 1
ATOM 732 O O . THR A 1 96 ? 56.125 -0.058 -68.512 1.00 55.62 96 THR A O 1
ATOM 735 N N . PRO A 1 97 ? 55.446 -2.193 -68.636 1.00 59.81 97 PRO A N 1
ATOM 736 C CA . PRO A 1 97 ? 54.478 -1.928 -69.694 1.00 59.81 97 PRO A CA 1
ATOM 737 C C . PRO A 1 97 ? 53.310 -1.087 -69.150 1.00 59.81 97 PRO A C 1
ATOM 739 O O . PRO A 1 97 ? 52.780 -1.415 -68.085 1.00 59.81 97 PRO A O 1
ATOM 742 N N . PRO A 1 98 ? 52.848 -0.045 -69.862 1.00 53.28 98 PRO A N 1
ATOM 743 C CA . PRO A 1 98 ? 51.611 0.642 -69.528 1.00 53.28 98 PRO A CA 1
ATOM 744 C C . PRO A 1 98 ? 50.439 -0.173 -70.082 1.00 53.28 98 PRO A C 1
ATOM 746 O O . PRO A 1 98 ? 50.192 -0.190 -71.286 1.00 53.28 98 PRO A O 1
ATOM 749 N N . GLY A 1 99 ? 49.733 -0.886 -69.208 1.00 55.78 99 GLY A N 1
ATOM 750 C CA . GLY A 1 99 ? 48.579 -1.676 -69.628 1.00 55.78 99 GLY A CA 1
ATOM 751 C C . GLY A 1 99 ? 48.105 -2.675 -68.587 1.00 55.78 99 GLY A C 1
ATOM 752 O O . GLY A 1 99 ? 48.203 -3.876 -68.803 1.00 55.78 99 GLY A O 1
ATOM 753 N N . ALA A 1 100 ? 47.565 -2.189 -67.474 1.00 50.28 100 ALA A N 1
ATOM 754 C CA . ALA A 1 100 ? 46.641 -2.970 -66.663 1.00 50.28 100 ALA A CA 1
ATOM 755 C C . ALA A 1 100 ? 45.612 -2.016 -66.039 1.00 50.28 100 ALA A C 1
ATOM 757 O O . ALA A 1 100 ? 46.014 -1.091 -65.331 1.00 50.28 100 ALA A O 1
ATOM 758 N N . PRO A 1 101 ? 44.303 -2.191 -66.290 1.00 48.78 101 PRO A N 1
ATOM 759 C CA . PRO A 1 101 ? 43.293 -1.560 -65.460 1.00 48.78 101 PRO A CA 1
ATOM 760 C C . PRO A 1 101 ? 43.400 -2.172 -64.058 1.00 48.78 101 PRO A C 1
ATOM 762 O O . PRO A 1 101 ? 43.184 -3.367 -63.873 1.00 48.78 101 PRO A O 1
ATOM 765 N N . THR A 1 102 ? 43.780 -1.365 -63.070 1.00 51.22 102 THR A N 1
ATOM 766 C CA . THR A 1 102 ? 43.631 -1.713 -61.654 1.00 51.22 102 THR A CA 1
ATOM 767 C C . THR A 1 102 ? 42.150 -1.978 -61.364 1.00 51.22 102 THR A C 1
ATOM 769 O O . THR A 1 102 ? 41.336 -1.087 -61.625 1.00 51.22 102 THR A O 1
ATOM 772 N N . PRO A 1 103 ? 41.772 -3.159 -60.844 1.00 55.25 103 PRO A N 1
ATOM 773 C CA . PRO A 1 103 ? 40.396 -3.423 -60.450 1.00 55.25 103 PRO A CA 1
ATOM 774 C C . PRO A 1 103 ? 40.015 -2.546 -59.247 1.00 55.25 103 PRO A C 1
ATOM 776 O O . PRO A 1 103 ? 40.765 -2.511 -58.266 1.00 55.25 103 PRO A O 1
ATOM 779 N N . PRO A 1 104 ? 38.847 -1.888 -59.255 1.00 52.84 104 PRO A N 1
ATOM 780 C CA . PRO A 1 104 ? 38.233 -1.366 -58.044 1.00 52.84 104 PRO A CA 1
ATOM 781 C C . PRO A 1 104 ? 37.580 -2.536 -57.285 1.00 52.84 104 PRO A C 1
ATOM 783 O O . PRO A 1 104 ? 36.369 -2.726 -57.339 1.00 52.84 104 PRO A O 1
ATOM 786 N N . GLU A 1 105 ? 38.385 -3.387 -56.641 1.00 52.28 105 GLU A N 1
ATOM 787 C CA . GLU A 1 105 ? 37.879 -4.501 -55.809 1.00 52.28 105 GLU A CA 1
ATOM 788 C C . GLU A 1 105 ? 37.928 -4.184 -54.308 1.00 52.28 105 GLU A C 1
ATOM 790 O O . GLU A 1 105 ? 37.009 -4.543 -53.581 1.00 52.28 105 GLU A O 1
ATOM 795 N N . LYS A 1 106 ? 38.916 -3.404 -53.842 1.00 53.75 106 LYS A N 1
ATOM 796 C CA . LYS A 1 106 ? 39.047 -3.034 -52.417 1.00 53.75 106 LYS A CA 1
ATOM 797 C C . LYS A 1 106 ? 37.934 -2.128 -51.877 1.00 53.75 106 LYS A C 1
ATOM 799 O O . LYS A 1 106 ? 37.676 -2.157 -50.681 1.00 53.75 106 LYS A O 1
ATOM 804 N N . GLU A 1 107 ? 37.281 -1.334 -52.724 1.00 51.22 107 GLU A N 1
ATOM 805 C CA . GLU A 1 107 ? 36.153 -0.484 -52.303 1.00 51.22 107 GLU A CA 1
ATOM 806 C C . GLU A 1 107 ? 34.858 -1.291 -52.124 1.00 51.22 107 GLU A C 1
ATOM 808 O O . GLU A 1 107 ? 34.070 -0.991 -51.232 1.00 51.22 107 GLU A O 1
ATOM 813 N N . ARG A 1 108 ? 34.672 -2.374 -52.891 1.00 56.41 108 ARG A N 1
ATOM 814 C CA . ARG A 1 108 ? 33.445 -3.188 -52.854 1.00 56.41 108 ARG A CA 1
ATOM 815 C C . ARG A 1 108 ? 33.310 -4.015 -51.577 1.00 56.41 108 ARG A C 1
ATOM 817 O O . ARG A 1 108 ? 32.198 -4.215 -51.088 1.00 56.41 108 ARG A O 1
ATOM 824 N N . ASP A 1 109 ? 34.427 -4.482 -51.026 1.00 60.09 109 ASP A N 1
ATOM 825 C CA . ASP A 1 109 ? 34.426 -5.284 -49.800 1.00 60.09 109 ASP A CA 1
ATOM 826 C C . ASP A 1 109 ? 34.128 -4.434 -48.558 1.00 60.09 109 ASP A C 1
ATOM 828 O O . ASP A 1 109 ? 33.401 -4.877 -47.671 1.00 60.09 109 ASP A O 1
ATOM 832 N N . ILE A 1 110 ? 34.625 -3.193 -48.513 1.00 65.12 110 ILE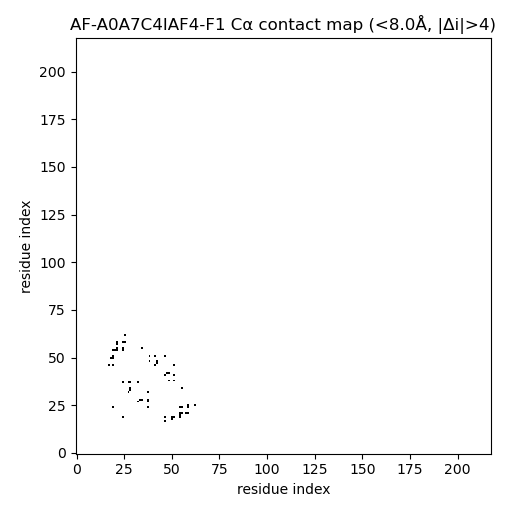 A N 1
ATOM 833 C CA . ILE A 1 110 ? 34.339 -2.251 -47.420 1.00 65.12 110 ILE A CA 1
ATOM 834 C C . ILE A 1 110 ? 32.873 -1.815 -47.476 1.00 65.12 110 ILE A C 1
ATOM 836 O O . ILE A 1 110 ? 32.194 -1.886 -46.459 1.00 65.12 110 ILE A O 1
ATOM 840 N N . GLU A 1 111 ? 32.353 -1.484 -48.659 1.00 68.56 111 GLU A N 1
ATOM 841 C CA . GLU A 1 111 ? 30.946 -1.107 -48.860 1.00 68.56 111 GLU A CA 1
ATOM 842 C C . GLU A 1 111 ? 29.983 -2.258 -48.500 1.00 68.56 111 GLU A C 1
ATOM 844 O O . GLU A 1 111 ? 28.933 -2.060 -47.888 1.00 68.56 111 GLU A O 1
ATOM 849 N N . THR A 1 112 ? 30.371 -3.504 -48.794 1.00 70.50 112 THR A N 1
ATOM 850 C CA . THR A 1 112 ? 29.593 -4.688 -48.399 1.00 70.50 112 THR A CA 1
ATOM 851 C C . THR A 1 112 ? 29.617 -4.907 -46.884 1.00 70.50 112 THR A C 1
ATOM 853 O O . THR A 1 112 ? 28.597 -5.284 -46.304 1.00 70.50 112 THR A O 1
ATOM 856 N N . ILE A 1 113 ? 30.757 -4.665 -46.232 1.00 67.75 113 ILE A N 1
ATOM 857 C CA . ILE A 1 113 ? 30.895 -4.752 -44.773 1.00 67.75 113 ILE A CA 1
ATOM 858 C C . ILE A 1 113 ? 30.119 -3.623 -44.084 1.00 67.75 113 ILE A C 1
ATOM 860 O O . ILE A 1 113 ? 29.446 -3.895 -43.095 1.00 67.75 113 ILE A O 1
ATOM 864 N N . GLU A 1 114 ? 30.154 -2.395 -44.603 1.00 72.62 114 GLU A N 1
ATOM 865 C CA . GLU A 1 114 ? 29.370 -1.261 -44.097 1.00 72.62 114 GLU A CA 1
ATOM 866 C C . GLU A 1 114 ? 27.871 -1.537 -44.194 1.00 72.62 114 GLU A C 1
ATOM 868 O O . GLU A 1 114 ? 27.174 -1.415 -43.192 1.00 72.62 114 GLU A O 1
ATOM 873 N N . ARG A 1 115 ? 27.389 -2.053 -45.331 1.00 74.00 115 ARG A N 1
ATOM 874 C CA . ARG A 1 115 ? 25.980 -2.437 -45.490 1.00 74.00 115 ARG A CA 1
ATOM 875 C C . ARG A 1 115 ? 25.544 -3.512 -44.488 1.00 74.00 115 ARG A C 1
ATOM 877 O O . ARG A 1 115 ? 24.468 -3.414 -43.910 1.00 74.00 115 ARG A O 1
ATOM 884 N N . ILE A 1 116 ? 26.371 -4.538 -44.270 1.00 75.31 116 ILE A N 1
ATOM 885 C CA . ILE A 1 116 ? 26.082 -5.596 -43.284 1.00 75.31 116 ILE A CA 1
ATOM 886 C C . ILE A 1 116 ? 26.114 -5.028 -41.856 1.00 75.31 116 ILE A C 1
ATOM 888 O O . ILE A 1 116 ? 25.316 -5.433 -41.014 1.00 75.31 116 ILE A O 1
ATOM 892 N N . LEU A 1 117 ? 27.019 -4.090 -41.564 1.00 73.56 117 LEU A N 1
ATOM 893 C CA . LEU A 1 117 ? 27.090 -3.425 -40.264 1.00 73.56 117 LEU A CA 1
ATOM 894 C C . LEU A 1 117 ? 25.876 -2.530 -40.013 1.00 73.56 117 LEU A C 1
ATOM 896 O O . LEU A 1 117 ? 25.333 -2.583 -38.916 1.00 73.56 117 LEU A O 1
ATOM 900 N N . GLU A 1 118 ? 25.436 -1.748 -40.996 1.00 78.19 118 GLU A N 1
ATOM 901 C CA . GLU A 1 118 ? 24.233 -0.918 -40.895 1.00 78.19 118 GLU A CA 1
ATOM 902 C C . GLU A 1 118 ? 22.986 -1.776 -40.669 1.00 78.19 118 GLU A C 1
ATOM 904 O O . GLU A 1 118 ? 22.217 -1.494 -39.754 1.00 78.19 118 GLU A O 1
ATOM 909 N N . GLU A 1 119 ? 22.850 -2.882 -41.405 1.00 79.38 119 GLU A N 1
ATOM 910 C CA . GLU A 1 119 ? 21.732 -3.821 -41.263 1.00 79.38 119 GLU A CA 1
ATOM 911 C C . GLU A 1 119 ? 21.709 -4.475 -39.865 1.00 79.38 119 GLU A C 1
ATOM 913 O O . GLU A 1 119 ? 20.664 -4.525 -39.213 1.00 79.38 119 GLU A O 1
ATOM 918 N N . ILE A 1 120 ? 22.870 -4.892 -39.341 1.00 78.38 120 ILE A N 1
ATOM 919 C CA . ILE A 1 120 ? 22.989 -5.463 -37.986 1.00 78.38 120 ILE A CA 1
ATOM 920 C C . ILE A 1 120 ? 22.755 -4.401 -36.900 1.00 78.38 120 ILE A C 1
ATOM 922 O O . ILE A 1 120 ? 22.141 -4.694 -35.871 1.00 78.38 120 ILE A O 1
ATOM 926 N N . ILE A 1 121 ? 23.261 -3.178 -37.084 1.00 81.56 121 ILE A N 1
ATOM 927 C CA . ILE A 1 121 ? 23.076 -2.074 -36.135 1.00 81.56 121 ILE A CA 1
ATOM 928 C C . ILE A 1 121 ? 21.597 -1.689 -36.073 1.00 81.56 121 ILE A C 1
ATOM 930 O O . ILE A 1 121 ? 21.063 -1.545 -34.975 1.00 81.56 121 ILE A O 1
ATOM 934 N N . GLU A 1 122 ? 20.921 -1.576 -37.214 1.00 87.06 122 GLU A N 1
ATOM 935 C CA . GLU A 1 122 ? 19.491 -1.281 -37.278 1.00 87.06 122 GLU A CA 1
ATOM 936 C C . GLU A 1 122 ? 18.652 -2.408 -36.659 1.00 87.06 122 GLU A C 1
ATOM 938 O O . GLU A 1 122 ? 17.735 -2.139 -35.881 1.00 87.06 122 GLU A O 1
ATOM 943 N N . GLU A 1 123 ? 19.007 -3.673 -36.911 1.00 84.12 123 GLU A N 1
ATOM 944 C CA . GLU A 1 123 ? 18.372 -4.826 -36.266 1.00 84.12 123 GLU A CA 1
ATOM 945 C C . GLU A 1 123 ? 18.510 -4.772 -34.739 1.00 84.12 123 GLU A C 1
ATOM 947 O O . GLU A 1 123 ? 17.513 -4.857 -34.021 1.00 84.12 123 GLU A O 1
ATOM 952 N N . LYS A 1 124 ? 19.725 -4.554 -34.226 1.00 88.12 124 LYS A N 1
ATOM 953 C CA . LYS A 1 124 ? 19.963 -4.458 -32.781 1.00 88.12 124 LYS A CA 1
ATOM 954 C C . LYS A 1 124 ? 19.298 -3.242 -32.146 1.00 88.12 124 LYS A C 1
ATOM 956 O O . LYS A 1 124 ? 18.800 -3.354 -31.027 1.00 88.12 124 LYS A O 1
ATOM 961 N N . TRP A 1 125 ? 19.263 -2.097 -32.828 1.00 92.62 125 TRP A N 1
ATOM 962 C CA . TRP A 1 125 ? 18.551 -0.918 -32.333 1.00 92.62 125 TRP A CA 1
ATOM 963 C C . TRP A 1 125 ? 17.048 -1.142 -32.267 1.00 92.62 125 TRP A C 1
ATOM 965 O O . TRP A 1 125 ? 16.417 -0.709 -31.304 1.00 92.62 125 TRP A O 1
ATOM 975 N N . ARG A 1 126 ? 16.485 -1.867 -33.235 1.00 91.81 126 ARG A N 1
ATOM 976 C CA . ARG A 1 126 ? 15.071 -2.239 -33.229 1.00 91.81 126 ARG A CA 1
ATOM 977 C C . ARG A 1 126 ? 14.729 -3.156 -32.053 1.00 91.81 126 ARG A C 1
ATOM 979 O O . ARG A 1 126 ? 13.746 -2.894 -31.366 1.00 91.81 126 ARG A O 1
ATOM 986 N N . ASP A 1 127 ? 15.565 -4.155 -31.763 1.00 92.50 127 ASP A N 1
ATOM 987 C CA . ASP A 1 127 ? 15.385 -5.028 -30.591 1.00 92.50 127 ASP A CA 1
ATOM 988 C C . ASP A 1 127 ? 15.433 -4.236 -29.269 1.00 92.50 127 ASP A C 1
ATOM 990 O O . ASP A 1 127 ? 14.692 -4.520 -28.324 1.00 92.50 127 ASP A O 1
ATOM 994 N N . VAL A 1 128 ? 16.322 -3.240 -29.181 1.00 92.81 128 VAL A N 1
ATOM 995 C CA . VAL A 1 128 ? 16.445 -2.364 -28.006 1.00 92.81 128 VAL A CA 1
ATOM 996 C C . VAL A 1 128 ? 15.220 -1.460 -27.857 1.00 92.81 128 VAL A C 1
ATOM 998 O O . VAL A 1 128 ? 14.697 -1.346 -26.750 1.00 92.81 128 VAL A O 1
ATOM 1001 N N . ASP A 1 129 ? 14.741 -0.854 -28.946 1.00 95.75 129 ASP A N 1
ATOM 1002 C CA . ASP A 1 129 ? 13.523 -0.032 -28.957 1.00 95.75 129 ASP A CA 1
ATOM 1003 C C . ASP A 1 129 ? 12.295 -0.845 -28.524 1.00 95.75 129 ASP A C 1
ATOM 1005 O O . ASP A 1 129 ? 11.495 -0.398 -27.698 1.00 95.75 129 ASP A O 1
ATOM 1009 N N . GLU A 1 130 ? 12.183 -2.085 -29.002 1.00 95.62 130 GLU A N 1
ATOM 1010 C CA . GLU A 1 130 ? 11.096 -2.982 -28.625 1.00 95.62 130 GLU A CA 1
ATOM 1011 C C . GLU A 1 130 ? 11.134 -3.336 -27.130 1.00 95.62 130 GLU A C 1
ATOM 1013 O O . GLU A 1 130 ? 10.114 -3.239 -26.440 1.00 95.62 130 GLU A O 1
ATOM 1018 N N . LYS A 1 131 ? 12.317 -3.651 -26.589 1.00 95.81 131 LYS A N 1
ATOM 1019 C CA . LYS A 1 131 ? 12.498 -3.882 -25.146 1.00 95.81 131 LYS A CA 1
ATOM 1020 C C . LYS A 1 131 ? 12.205 -2.635 -24.316 1.00 95.81 131 LYS A C 1
ATOM 1022 O O . LYS A 1 131 ? 11.642 -2.746 -23.229 1.00 95.81 131 LYS A O 1
ATOM 1027 N N . LEU A 1 132 ? 12.563 -1.450 -24.806 1.00 96.94 132 LEU A N 1
ATOM 1028 C CA . LEU A 1 132 ? 12.293 -0.193 -24.111 1.00 96.94 132 LEU A CA 1
ATOM 1029 C C . LEU A 1 132 ? 10.785 0.082 -24.034 1.00 96.94 132 LEU A C 1
ATOM 1031 O O . LEU A 1 132 ? 10.288 0.442 -22.967 1.00 96.94 132 LEU A O 1
ATOM 1035 N N . LYS A 1 133 ? 10.040 -0.205 -25.108 1.00 96.56 133 LYS A N 1
ATOM 1036 C CA . LYS A 1 133 ? 8.567 -0.173 -25.109 1.00 96.56 133 LYS A CA 1
ATOM 1037 C C . LYS A 1 133 ? 7.957 -1.192 -24.147 1.00 96.56 133 LYS A C 1
ATOM 1039 O O . LYS A 1 133 ? 6.933 -0.917 -23.522 1.00 96.56 133 LYS A O 1
ATOM 1044 N N . GLU A 1 134 ? 8.551 -2.376 -24.014 1.00 97.44 134 GLU A N 1
ATOM 1045 C CA . GLU A 1 134 ? 8.111 -3.369 -23.027 1.00 97.44 134 GLU A CA 1
ATOM 1046 C C . GLU A 1 134 ? 8.332 -2.873 -21.587 1.00 97.44 134 GLU A C 1
ATOM 1048 O O . GLU A 1 134 ? 7.441 -3.008 -20.746 1.00 97.44 134 GLU A O 1
ATOM 1053 N N . ILE A 1 135 ? 9.472 -2.225 -21.316 1.00 96.94 135 ILE A N 1
ATOM 1054 C CA . ILE A 1 135 ? 9.773 -1.605 -20.017 1.00 96.94 135 ILE A CA 1
ATOM 1055 C C . ILE A 1 135 ? 8.802 -0.462 -19.712 1.00 96.94 135 ILE A C 1
ATOM 1057 O O . ILE A 1 135 ? 8.347 -0.346 -18.575 1.00 96.94 135 ILE A O 1
ATOM 1061 N N . GLU A 1 136 ? 8.455 0.360 -20.700 1.00 97.12 136 GLU A N 1
ATOM 1062 C CA . GLU A 1 136 ? 7.479 1.440 -20.534 1.00 97.12 136 GLU A CA 1
ATOM 1063 C C . GLU A 1 136 ? 6.099 0.889 -20.148 1.00 97.12 136 GLU A C 1
ATOM 1065 O O . GLU A 1 136 ? 5.527 1.302 -19.139 1.00 97.12 136 GLU A O 1
ATOM 1070 N N . LYS A 1 137 ? 5.617 -0.145 -20.849 1.00 97.19 137 LYS A N 1
ATOM 1071 C CA . LYS A 1 137 ? 4.375 -0.846 -20.477 1.00 97.19 137 LYS A CA 1
ATOM 1072 C C . LYS A 1 137 ? 4.458 -1.454 -19.081 1.00 97.19 137 LYS A C 1
ATOM 1074 O O . LYS A 1 137 ? 3.511 -1.372 -18.301 1.00 97.19 137 LYS A O 1
ATOM 1079 N N . TRP A 1 138 ? 5.583 -2.083 -18.746 1.00 97.62 138 TRP A N 1
ATOM 1080 C CA . TRP A 1 138 ? 5.786 -2.652 -17.417 1.00 97.62 138 TRP A CA 1
ATOM 1081 C C . TRP A 1 138 ? 5.758 -1.572 -16.330 1.00 97.62 138 TRP A C 1
ATOM 1083 O O . TRP A 1 138 ? 5.114 -1.776 -15.301 1.00 97.62 138 TRP A O 1
ATOM 1093 N N . LYS A 1 139 ? 6.374 -0.408 -16.574 1.00 97.94 139 LYS A N 1
ATOM 1094 C CA . LYS A 1 139 ? 6.316 0.756 -15.680 1.00 97.94 139 LYS A CA 1
ATOM 1095 C C . LYS A 1 139 ? 4.870 1.182 -15.435 1.00 97.94 139 LYS A C 1
ATOM 1097 O O . LYS A 1 139 ? 4.491 1.329 -14.277 1.00 97.94 139 LYS A O 1
ATOM 1102 N N . GLU A 1 140 ? 4.056 1.313 -16.480 1.00 97.94 140 GLU A N 1
ATOM 1103 C CA . GLU A 1 140 ? 2.634 1.662 -16.340 1.00 97.94 140 GLU A CA 1
ATOM 1104 C C . GLU A 1 140 ? 1.864 0.632 -15.495 1.00 97.94 140 GLU A C 1
ATOM 1106 O O . GLU A 1 140 ? 1.109 0.994 -14.587 1.00 97.94 140 GLU A O 1
ATOM 1111 N N . VAL A 1 141 ? 2.087 -0.668 -15.732 1.00 98.00 141 VAL A N 1
ATOM 1112 C CA . VAL A 1 141 ? 1.452 -1.744 -14.949 1.00 98.00 141 VAL A CA 1
ATOM 1113 C C . VAL A 1 141 ? 1.887 -1.707 -13.483 1.00 98.00 141 VAL A C 1
ATOM 1115 O O . VAL A 1 141 ? 1.061 -1.909 -12.589 1.00 98.00 141 VAL A O 1
ATOM 1118 N N . VAL A 1 142 ? 3.170 -1.463 -13.212 1.00 98.19 142 VAL A N 1
ATOM 1119 C CA . VAL A 1 142 ? 3.694 -1.354 -11.845 1.00 98.19 142 VAL A CA 1
ATOM 1120 C C . VAL A 1 142 ? 3.123 -0.126 -11.145 1.00 98.19 142 VAL A C 1
ATOM 1122 O O . VAL A 1 142 ? 2.640 -0.261 -10.024 1.00 98.19 142 VAL A O 1
ATOM 1125 N N . GLU A 1 143 ? 3.101 1.039 -11.793 1.00 98.06 143 GLU A N 1
ATOM 1126 C CA . GLU A 1 143 ? 2.512 2.262 -11.230 1.00 98.06 143 GLU A CA 1
ATOM 1127 C C . GLU A 1 143 ? 1.029 2.071 -10.898 1.00 98.06 143 GLU A C 1
ATOM 1129 O O . GLU A 1 143 ? 0.581 2.437 -9.809 1.00 98.06 143 GLU A O 1
ATOM 1134 N N . SER A 1 144 ? 0.277 1.411 -11.782 1.00 98.25 144 SER A N 1
ATOM 1135 C CA . SER A 1 144 ? -1.121 1.056 -11.534 1.00 98.25 144 SER A CA 1
ATOM 1136 C C . SER A 1 144 ? -1.277 0.141 -10.312 1.00 98.25 144 SER A C 1
ATOM 1138 O O . SER A 1 144 ? -2.057 0.444 -9.406 1.00 98.25 144 SER A O 1
ATOM 1140 N N . ARG A 1 145 ? -0.483 -0.936 -10.222 1.00 98.06 145 ARG A N 1
ATOM 1141 C CA . ARG A 1 145 ? -0.507 -1.873 -9.081 1.00 98.06 145 ARG A CA 1
ATOM 1142 C C . ARG A 1 145 ? -0.097 -1.214 -7.768 1.00 98.06 145 ARG A C 1
ATOM 1144 O O . ARG A 1 145 ? -0.669 -1.532 -6.724 1.00 98.06 145 ARG A O 1
ATOM 1151 N N . VAL A 1 146 ? 0.883 -0.314 -7.797 1.00 98.25 146 VAL A N 1
ATOM 1152 C CA . VAL A 1 146 ? 1.319 0.449 -6.620 1.00 98.25 146 VAL A CA 1
ATOM 1153 C C . VAL A 1 146 ? 0.197 1.368 -6.146 1.00 98.25 146 VAL A C 1
ATOM 1155 O O . VAL A 1 146 ? -0.123 1.361 -4.958 1.00 98.25 146 VAL A O 1
ATOM 1158 N N . ASN A 1 147 ? -0.461 2.083 -7.060 1.00 98.06 147 ASN A N 1
ATOM 1159 C CA . ASN A 1 147 ? -1.606 2.929 -6.722 1.00 98.06 147 ASN A CA 1
ATOM 1160 C C . ASN A 1 147 ? -2.776 2.115 -6.158 1.00 98.06 147 ASN A C 1
ATOM 1162 O O . ASN A 1 147 ? -3.349 2.486 -5.134 1.00 98.06 147 ASN A O 1
ATOM 1166 N N . GLU A 1 148 ? -3.099 0.971 -6.762 1.00 97.88 148 GLU A N 1
ATOM 1167 C CA . GLU A 1 148 ? -4.136 0.075 -6.247 1.00 97.88 148 GLU A CA 1
ATOM 1168 C C . GLU A 1 148 ? -3.790 -0.444 -4.841 1.00 97.88 148 GLU A C 1
ATOM 1170 O O . GLU A 1 148 ? -4.638 -0.455 -3.947 1.00 97.88 148 GLU A O 1
ATOM 1175 N N . THR A 1 149 ? -2.531 -0.824 -4.616 1.00 97.62 149 THR A N 1
ATOM 1176 C CA . THR A 1 149 ? -2.049 -1.296 -3.310 1.00 97.62 149 THR A CA 1
ATOM 1177 C C . THR A 1 149 ? -2.119 -0.192 -2.258 1.00 97.62 149 THR A C 1
ATOM 1179 O O . THR A 1 149 ? -2.567 -0.445 -1.141 1.00 97.62 149 THR A O 1
ATOM 1182 N N . SER A 1 150 ? -1.738 1.036 -2.615 1.00 97.88 150 SER A N 1
ATOM 1183 C CA . SER A 1 150 ? -1.838 2.208 -1.739 1.00 97.88 150 SER A CA 1
ATOM 1184 C C . SER A 1 150 ? -3.290 2.479 -1.334 1.00 97.88 150 SER A C 1
ATOM 1186 O O . SER A 1 150 ? -3.596 2.646 -0.153 1.00 97.88 150 SER A O 1
ATOM 1188 N N . ASN A 1 151 ? -4.219 2.409 -2.291 1.00 98.19 151 ASN A N 1
ATOM 1189 C CA . ASN A 1 151 ? -5.648 2.575 -2.023 1.00 98.19 151 ASN A CA 1
ATOM 1190 C C . ASN A 1 151 ? -6.189 1.483 -1.089 1.00 98.19 151 ASN A C 1
ATOM 1192 O O . ASN A 1 151 ? -6.871 1.794 -0.113 1.00 98.19 151 ASN A O 1
ATOM 1196 N N . ARG A 1 152 ? -5.832 0.215 -1.332 1.00 97.94 152 ARG A N 1
ATOM 1197 C CA . ARG A 1 152 ? -6.196 -0.909 -0.452 1.00 97.94 152 ARG A CA 1
ATOM 1198 C C . ARG A 1 152 ? -5.623 -0.737 0.957 1.00 97.94 152 ARG A C 1
ATOM 1200 O O . ARG A 1 152 ? -6.303 -1.047 1.930 1.00 97.94 152 ARG A O 1
ATOM 1207 N N . LEU A 1 153 ? -4.396 -0.228 1.085 1.00 98.00 153 LEU A N 1
ATOM 1208 C CA . LEU A 1 153 ? -3.773 0.029 2.382 1.00 98.00 153 LEU A CA 1
ATOM 1209 C C . LEU A 1 153 ? -4.514 1.132 3.150 1.00 98.00 153 LEU A C 1
ATOM 1211 O O . LEU A 1 153 ? -4.818 0.951 4.326 1.00 98.00 153 LEU A O 1
ATOM 1215 N N . ASN A 1 154 ? -4.872 2.228 2.479 1.00 98.12 154 ASN A N 1
ATOM 1216 C CA . ASN A 1 154 ? -5.679 3.295 3.075 1.00 98.12 154 ASN A CA 1
ATOM 1217 C C . ASN A 1 154 ? -7.054 2.784 3.532 1.00 98.12 154 ASN A C 1
ATOM 1219 O O . ASN A 1 154 ? -7.527 3.144 4.611 1.00 98.12 154 ASN A O 1
ATOM 1223 N N . GLU A 1 155 ? -7.677 1.893 2.759 1.00 97.88 155 GLU A N 1
ATOM 1224 C CA . GLU A 1 155 ? -8.931 1.253 3.154 1.00 97.88 155 GLU A CA 1
ATOM 1225 C C . GLU A 1 155 ? -8.759 0.353 4.390 1.00 97.88 155 GLU A C 1
ATOM 1227 O O . GLU A 1 155 ? -9.590 0.390 5.298 1.00 97.88 155 GLU A O 1
ATOM 1232 N N . ILE A 1 156 ? -7.668 -0.418 4.474 1.00 98.19 156 ILE A N 1
ATOM 1233 C CA . ILE A 1 156 ? -7.344 -1.233 5.657 1.00 98.19 156 ILE A CA 1
ATOM 1234 C C . ILE A 1 156 ? -7.170 -0.348 6.892 1.00 98.19 156 ILE A C 1
ATOM 1236 O O . ILE A 1 156 ? -7.739 -0.656 7.938 1.00 98.19 156 ILE A O 1
ATOM 1240 N N . VAL A 1 157 ? -6.433 0.758 6.774 1.00 97.94 157 VAL A N 1
ATOM 1241 C CA . VAL A 1 157 ? -6.241 1.716 7.874 1.00 97.94 157 VAL A CA 1
ATOM 1242 C C . VAL A 1 157 ? -7.584 2.297 8.326 1.00 97.94 157 VAL A C 1
ATOM 1244 O O . VAL A 1 157 ? -7.861 2.352 9.523 1.00 97.94 157 VAL A O 1
ATOM 1247 N N . SER A 1 158 ? -8.465 2.653 7.388 1.00 97.75 158 SER A N 1
ATOM 1248 C CA . SER A 1 158 ? -9.811 3.139 7.710 1.00 97.75 158 SER A CA 1
ATOM 1249 C C . SER A 1 158 ? -10.658 2.081 8.431 1.00 97.75 158 SER A C 1
ATOM 1251 O O . SER A 1 158 ? -11.275 2.369 9.460 1.00 97.75 158 SER A O 1
ATOM 1253 N N . ARG A 1 159 ? -10.648 0.833 7.945 1.00 97.81 159 ARG A N 1
ATOM 1254 C CA . ARG A 1 159 ? -11.343 -0.296 8.586 1.00 97.81 159 ARG A CA 1
ATOM 1255 C C . ARG A 1 159 ? -10.802 -0.584 9.983 1.00 97.81 159 ARG A C 1
ATOM 1257 O O . ARG A 1 159 ? -11.594 -0.869 10.878 1.00 97.81 159 ARG A O 1
ATOM 1264 N N . LEU A 1 160 ? -9.490 -0.478 10.185 1.00 98.00 160 LEU A N 1
ATOM 1265 C CA . LEU A 1 160 ? -8.871 -0.636 11.497 1.00 98.00 160 LEU A CA 1
ATOM 1266 C C . LEU A 1 160 ? -9.370 0.433 12.475 1.00 98.00 160 LEU A C 1
ATOM 1268 O O . LEU A 1 160 ? -9.808 0.079 13.564 1.00 98.00 160 LEU A O 1
ATOM 1272 N N . GLY A 1 161 ? -9.425 1.702 12.058 1.00 97.62 161 GLY A N 1
ATOM 1273 C CA . GLY A 1 161 ? -9.987 2.775 12.886 1.00 97.62 161 GLY A CA 1
ATOM 1274 C C . GLY A 1 161 ? -11.456 2.536 13.269 1.00 97.62 161 GLY A C 1
ATOM 1275 O O . GLY A 1 161 ? -11.847 2.740 14.418 1.00 97.62 161 GLY A O 1
ATOM 1276 N N . MET A 1 162 ? -12.273 2.016 12.344 1.00 97.38 162 MET A N 1
ATOM 1277 C CA . MET A 1 162 ? -13.662 1.631 12.646 1.00 97.38 162 MET A CA 1
ATOM 1278 C C . MET A 1 162 ? -13.747 0.469 13.647 1.00 97.38 162 MET A C 1
ATOM 1280 O O . MET A 1 162 ? -14.617 0.466 14.525 1.00 97.38 162 MET A O 1
ATOM 1284 N N . ILE A 1 163 ? -12.853 -0.518 13.540 1.00 97.81 163 ILE A N 1
ATOM 1285 C CA . ILE A 1 163 ? -12.769 -1.639 14.484 1.00 97.81 163 ILE A CA 1
ATOM 1286 C C . ILE A 1 163 ? -12.357 -1.135 15.866 1.00 97.81 163 ILE A C 1
ATOM 1288 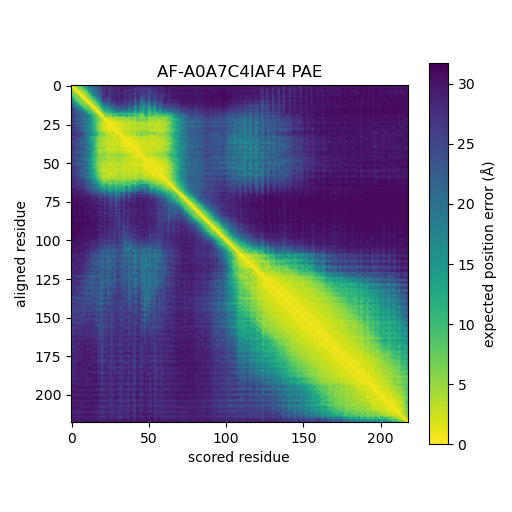O O . ILE A 1 163 ? -13.007 -1.494 16.844 1.00 97.81 163 ILE A O 1
ATOM 1292 N N . GLU A 1 164 ? -11.341 -0.278 15.960 1.00 97.19 164 GLU A N 1
ATOM 1293 C CA . GLU A 1 164 ? -10.908 0.326 17.224 1.00 97.19 164 GLU A CA 1
ATOM 1294 C C . GLU A 1 164 ? -12.058 1.071 17.907 1.00 97.19 164 GLU A C 1
ATOM 1296 O O . GLU A 1 164 ? -12.327 0.845 19.088 1.00 97.19 164 GLU A O 1
ATOM 1301 N N . GLN A 1 165 ? -12.811 1.879 17.155 1.00 97.38 165 GLN A N 1
ATOM 1302 C CA . GLN A 1 165 ? -13.983 2.582 17.677 1.00 97.38 165 GLN A CA 1
ATOM 1303 C C . GLN A 1 165 ? -15.090 1.617 18.131 1.00 97.38 165 GLN A C 1
ATOM 1305 O O . GLN A 1 165 ? -15.700 1.816 19.188 1.00 97.38 165 GLN A O 1
ATOM 1310 N N . THR A 1 166 ? -15.350 0.560 17.358 1.00 98.12 166 THR A N 1
ATOM 1311 C CA . THR A 1 166 ? -16.366 -0.452 17.686 1.00 98.12 166 THR A CA 1
ATOM 1312 C C . THR A 1 166 ? -15.980 -1.231 18.942 1.00 98.12 166 THR A C 1
ATOM 1314 O O . THR A 1 166 ? -16.809 -1.409 19.833 1.00 98.12 166 THR A O 1
ATOM 1317 N N . ILE A 1 167 ? -14.717 -1.648 19.055 1.00 97.25 167 ILE A N 1
ATOM 1318 C CA . ILE A 1 167 ? -14.184 -2.343 20.230 1.00 97.25 167 ILE A CA 1
ATOM 1319 C C . ILE A 1 167 ? -14.239 -1.426 21.450 1.00 97.25 167 ILE A C 1
ATOM 1321 O O . ILE A 1 167 ? -14.745 -1.849 22.485 1.00 97.25 167 ILE A O 1
ATOM 1325 N N . ALA A 1 168 ? -13.791 -0.173 21.341 1.00 97.12 168 ALA A N 1
ATOM 1326 C CA . ALA A 1 168 ? -13.843 0.784 22.446 1.00 97.12 168 ALA A CA 1
ATOM 1327 C C . ALA A 1 168 ? -15.282 0.997 22.945 1.00 97.12 168 ALA A C 1
ATOM 1329 O O . ALA A 1 168 ? -15.542 0.952 24.151 1.00 97.12 168 ALA A O 1
ATOM 1330 N N . SER A 1 169 ? -16.233 1.146 22.018 1.00 97.50 169 SER A N 1
ATOM 1331 C CA . SER A 1 169 ? -17.660 1.259 22.338 1.00 97.50 169 SER A CA 1
ATOM 1332 C C . SER A 1 169 ? -18.165 -0.001 23.036 1.00 97.50 169 SER A C 1
ATOM 1334 O O . SER A 1 169 ? -18.798 0.084 24.088 1.00 97.50 169 SER A O 1
ATOM 1336 N N . LYS A 1 170 ? -17.816 -1.183 22.511 1.00 97.38 170 LYS A N 1
ATOM 1337 C CA . LYS A 1 170 ? -18.278 -2.451 23.070 1.00 97.38 170 LYS A CA 1
ATOM 1338 C C . LYS A 1 170 ? -17.701 -2.720 24.455 1.00 97.38 170 LYS A C 1
ATOM 1340 O O . LYS A 1 170 ? -18.431 -3.135 25.346 1.00 97.38 170 LYS A O 1
ATOM 1345 N N . VAL A 1 171 ? -16.420 -2.433 24.665 1.00 97.44 171 VAL A N 1
ATOM 1346 C CA . VAL A 1 171 ? -15.766 -2.524 25.977 1.00 97.44 171 VAL A CA 1
ATOM 1347 C C . VAL A 1 171 ? -16.415 -1.562 26.975 1.00 97.44 171 VAL A C 1
ATOM 1349 O O . VAL A 1 171 ? -16.662 -1.951 28.115 1.00 97.44 171 VAL A O 1
ATOM 1352 N N . SER A 1 172 ? -16.758 -0.339 26.556 1.00 96.38 172 SER A N 1
ATOM 1353 C CA . SER A 1 172 ? -17.479 0.615 27.410 1.00 96.38 172 SER A CA 1
ATOM 1354 C C . SER A 1 172 ? -18.875 0.109 27.796 1.00 96.38 172 SER A C 1
ATOM 1356 O O . SER A 1 172 ? -19.243 0.163 28.971 1.00 96.38 172 SER A O 1
ATOM 1358 N N . GLU A 1 173 ? -19.636 -0.436 26.841 1.00 96.88 173 GLU A N 1
ATOM 1359 C CA . GLU A 1 173 ? -20.929 -1.085 27.102 1.00 96.88 173 GLU A CA 1
ATOM 1360 C C . GLU A 1 173 ? -20.793 -2.250 28.087 1.00 96.88 173 GLU A C 1
ATOM 1362 O O . GLU A 1 173 ? -21.543 -2.320 29.062 1.00 96.88 173 GLU A O 1
ATOM 1367 N N . TYR A 1 174 ? -19.810 -3.133 27.876 1.00 96.81 174 TYR A N 1
ATOM 1368 C CA . TYR A 1 174 ? -19.531 -4.242 28.788 1.00 96.81 174 TYR A CA 1
ATOM 1369 C C . TYR A 1 174 ? -19.210 -3.737 30.195 1.00 96.81 174 TYR A C 1
ATOM 1371 O O . TYR A 1 174 ? -19.786 -4.239 31.158 1.00 96.81 174 TYR A O 1
ATOM 1379 N N . GLY A 1 175 ? -18.370 -2.706 30.322 1.00 96.88 175 GLY A N 1
ATOM 1380 C CA . GLY A 1 175 ? -18.057 -2.075 31.604 1.00 96.88 175 GLY A CA 1
ATOM 1381 C C . GLY A 1 175 ? -19.306 -1.568 32.328 1.00 96.88 175 GLY A C 1
ATOM 1382 O O . GLY A 1 175 ? -19.486 -1.852 33.512 1.00 96.88 175 GLY A O 1
ATOM 1383 N N . LYS A 1 176 ? -20.218 -0.901 31.608 1.00 97.06 176 LYS A N 1
ATOM 1384 C CA . LYS A 1 176 ? -21.506 -0.454 32.163 1.00 97.06 176 LYS A CA 1
ATOM 1385 C C . LYS A 1 176 ? -22.380 -1.626 32.609 1.00 97.06 176 LYS A C 1
ATOM 1387 O O . LYS A 1 176 ? -22.874 -1.601 33.732 1.00 97.06 176 LYS A O 1
ATOM 1392 N N . SER A 1 177 ? -22.527 -2.663 31.781 1.00 96.62 177 SER A N 1
ATOM 1393 C CA . SER A 1 177 ? -23.321 -3.847 32.150 1.00 96.62 177 SER A CA 1
ATOM 1394 C C . SER A 1 177 ? -22.745 -4.578 33.365 1.00 96.62 177 SER A C 1
ATOM 1396 O O . SER A 1 177 ? -23.487 -5.005 34.241 1.00 96.62 177 SER A O 1
ATOM 1398 N N . MET A 1 178 ? -21.416 -4.662 33.468 1.00 96.38 178 MET A N 1
ATOM 1399 C CA . MET A 1 178 ? -20.729 -5.292 34.592 1.00 96.38 178 MET A CA 1
ATOM 1400 C C . MET A 1 178 ? -20.949 -4.491 35.877 1.00 96.38 178 MET A C 1
ATOM 1402 O O . MET A 1 178 ? -21.191 -5.069 36.933 1.00 96.38 178 MET A O 1
ATOM 1406 N N . GLN A 1 179 ? -20.906 -3.158 35.790 1.00 97.19 179 GLN A N 1
ATOM 1407 C CA . GLN A 1 179 ? -21.194 -2.275 36.917 1.00 97.19 179 GLN A CA 1
ATOM 1408 C C . GLN A 1 179 ? -22.656 -2.389 37.370 1.00 97.19 179 GLN A C 1
ATOM 1410 O O . GLN A 1 179 ? -22.928 -2.419 38.572 1.00 97.19 179 GLN A O 1
ATOM 1415 N N . GLU A 1 180 ? -23.596 -2.489 36.431 1.00 97.50 180 GLU A N 1
ATOM 1416 C CA . GLU A 1 180 ? -25.005 -2.722 36.742 1.00 97.50 180 GLU A CA 1
ATOM 1417 C C . GLU A 1 180 ? -25.200 -4.071 37.444 1.00 97.50 180 GLU A C 1
ATOM 1419 O O . GLU A 1 180 ? -25.785 -4.114 38.527 1.00 97.50 180 GLU A O 1
ATOM 1424 N N . VAL A 1 181 ? -24.629 -5.150 36.903 1.00 96.88 181 VAL A N 1
ATOM 1425 C CA . VAL A 1 181 ? -24.661 -6.480 37.529 1.00 96.88 181 VAL A CA 1
ATOM 1426 C C . VAL A 1 181 ? -24.034 -6.444 38.922 1.00 96.88 181 VAL A C 1
ATOM 1428 O O . VAL A 1 181 ? -24.620 -6.980 39.857 1.00 96.88 181 VAL A O 1
ATOM 1431 N N . ALA A 1 182 ? -22.898 -5.764 39.106 1.00 95.94 182 ALA A N 1
ATOM 1432 C CA . ALA A 1 182 ? -22.279 -5.605 40.421 1.00 95.94 182 ALA A CA 1
ATOM 1433 C C . ALA A 1 182 ? -23.217 -4.896 41.413 1.00 95.94 182 ALA A C 1
ATOM 1435 O O . ALA A 1 182 ? -23.331 -5.315 42.564 1.00 95.94 182 ALA A O 1
ATOM 1436 N N . SER A 1 183 ? -23.940 -3.863 40.968 1.00 97.19 183 SER A N 1
ATOM 1437 C CA . SER A 1 183 ? -24.912 -3.158 41.811 1.00 97.19 183 SER A CA 1
ATOM 1438 C C . SER A 1 183 ? -26.113 -4.034 42.190 1.00 97.19 183 SER A C 1
ATOM 1440 O O . SER A 1 183 ? -26.524 -4.054 43.353 1.00 97.19 183 SER A O 1
ATOM 1442 N N . GLN A 1 184 ? -26.637 -4.814 41.240 1.00 96.44 184 GLN A N 1
ATOM 1443 C CA . GLN A 1 184 ? -27.731 -5.758 41.474 1.00 96.44 184 GLN A CA 1
ATOM 1444 C C . GLN A 1 184 ? -27.291 -6.885 42.410 1.00 96.44 184 GLN A C 1
ATOM 1446 O O . GLN A 1 184 ? -28.025 -7.254 43.325 1.00 96.44 184 GLN A O 1
ATOM 1451 N N . MET A 1 185 ? -26.072 -7.390 42.230 1.00 96.56 185 MET A N 1
ATOM 1452 C CA . MET A 1 185 ? -25.490 -8.424 43.075 1.00 96.56 185 MET A CA 1
ATOM 1453 C C . MET A 1 185 ? -25.283 -7.924 44.508 1.00 96.56 185 MET A C 1
ATOM 1455 O O . MET A 1 185 ? -25.653 -8.625 45.444 1.00 96.56 185 MET A O 1
ATOM 1459 N N . ALA A 1 186 ? -24.818 -6.686 44.698 1.00 96.12 186 ALA A N 1
ATOM 1460 C CA . ALA A 1 186 ? -24.723 -6.064 46.021 1.00 96.12 186 ALA A CA 1
ATOM 1461 C C . ALA A 1 186 ? -26.103 -5.868 46.682 1.00 96.12 186 ALA A C 1
ATOM 1463 O O . ALA A 1 186 ? -26.275 -6.076 47.886 1.00 96.12 186 ALA A O 1
ATOM 1464 N N . ALA A 1 187 ? -27.126 -5.495 45.905 1.00 96.62 187 ALA A N 1
ATOM 1465 C CA . ALA A 1 187 ? -28.496 -5.415 46.408 1.00 96.62 187 ALA A CA 1
ATOM 1466 C C . ALA A 1 187 ? -29.023 -6.798 46.824 1.00 96.62 187 ALA A C 1
ATOM 1468 O O . ALA A 1 187 ? -29.627 -6.935 47.889 1.00 96.62 187 ALA A O 1
ATOM 1469 N N . MET A 1 188 ? -28.748 -7.828 46.022 1.00 95.50 188 MET A N 1
ATOM 1470 C CA . MET A 1 188 ? -29.110 -9.211 46.317 1.00 95.50 188 MET A CA 1
ATOM 1471 C C . MET A 1 188 ? -28.384 -9.741 47.559 1.00 95.50 188 MET A C 1
ATOM 1473 O O . MET A 1 188 ? -29.018 -10.374 48.400 1.00 95.50 188 MET A O 1
ATOM 1477 N N . GLU A 1 189 ? -27.101 -9.423 47.734 1.00 95.69 189 GLU A N 1
ATOM 1478 C CA . GLU A 1 189 ? -26.330 -9.729 48.944 1.00 95.69 189 GLU A CA 1
ATOM 1479 C C . GLU A 1 189 ? -26.978 -9.098 50.185 1.00 95.69 189 GLU A C 1
ATOM 1481 O O . GLU A 1 189 ? -27.183 -9.762 51.205 1.00 95.69 189 GLU A O 1
ATOM 1486 N N . LYS A 1 190 ? -27.398 -7.832 50.088 1.00 95.75 190 LYS A N 1
ATOM 1487 C CA . LYS A 1 190 ? -28.104 -7.134 51.170 1.00 95.75 190 LYS A CA 1
ATOM 1488 C C . LYS A 1 190 ? -29.461 -7.766 51.484 1.00 95.75 190 LYS A C 1
ATOM 1490 O O . LYS A 1 190 ? -29.841 -7.835 52.653 1.00 95.75 190 LYS A O 1
ATOM 1495 N N . ILE A 1 191 ? -30.194 -8.219 50.467 1.00 94.50 191 ILE A N 1
ATOM 1496 C CA . ILE A 1 191 ? -31.463 -8.938 50.644 1.00 94.50 191 ILE A CA 1
ATOM 1497 C C . ILE A 1 191 ? -31.211 -10.286 51.325 1.00 94.50 191 ILE A C 1
ATOM 1499 O O . ILE A 1 191 ? -31.863 -10.572 52.323 1.00 94.50 191 ILE A O 1
ATOM 1503 N N . MET A 1 192 ? -30.233 -11.071 50.865 1.00 93.62 192 MET A N 1
ATOM 1504 C CA . MET A 1 192 ? -29.841 -12.341 51.494 1.00 93.62 192 MET A CA 1
ATOM 1505 C C . MET A 1 192 ? -29.445 -12.154 52.961 1.00 93.62 192 MET A C 1
ATOM 1507 O O . MET A 1 192 ? -29.922 -12.880 53.830 1.00 93.62 192 MET A O 1
ATOM 1511 N N . THR A 1 193 ? -28.657 -11.120 53.257 1.00 95.81 193 THR A N 1
ATOM 1512 C CA . THR A 1 193 ? -28.230 -10.792 54.625 1.00 95.81 193 THR A CA 1
ATOM 1513 C C . THR A 1 193 ? -29.410 -10.449 55.540 1.00 95.81 193 THR A C 1
ATOM 1515 O O . THR A 1 193 ? -29.352 -10.714 56.735 1.00 95.81 193 THR A O 1
ATOM 1518 N N . LYS A 1 194 ? -30.502 -9.888 54.999 1.00 94.50 194 LYS A N 1
ATOM 1519 C CA . LYS A 1 194 ? -31.748 -9.631 55.746 1.00 94.50 194 LYS A CA 1
ATOM 1520 C C . LYS A 1 194 ? -32.677 -10.845 55.821 1.00 94.50 194 LYS A C 1
ATOM 1522 O O . LYS A 1 194 ? -33.362 -11.018 56.827 1.00 94.50 194 LYS A O 1
ATOM 1527 N N . LEU A 1 195 ? -32.719 -11.666 54.772 1.00 94.75 195 LEU A N 1
ATOM 1528 C CA . LEU A 1 195 ? -33.572 -12.852 54.702 1.00 94.75 195 LEU A CA 1
ATOM 1529 C C . LEU A 1 195 ? -33.112 -13.933 55.672 1.00 94.75 195 LEU A C 1
ATOM 1531 O O . LEU A 1 195 ? -33.961 -14.538 56.314 1.00 94.75 195 LEU A O 1
ATOM 1535 N N . ILE A 1 196 ? -31.800 -14.161 55.805 1.00 94.75 196 ILE A N 1
ATOM 1536 C CA . ILE A 1 196 ? -31.271 -15.213 56.685 1.00 94.75 196 ILE A CA 1
ATOM 1537 C C . ILE A 1 196 ? -31.770 -15.039 58.138 1.00 94.75 196 ILE A C 1
ATOM 1539 O O . ILE A 1 196 ? -32.359 -15.987 58.660 1.00 94.75 1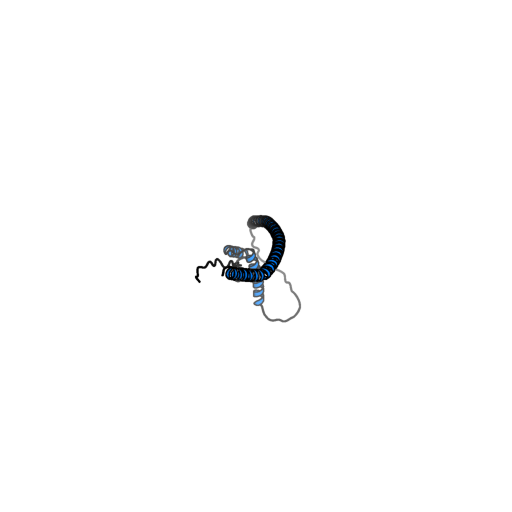96 ILE A O 1
ATOM 1543 N N . PRO A 1 197 ? -31.637 -13.859 58.783 1.00 93.38 197 PRO A N 1
ATOM 1544 C CA . PRO A 1 197 ? -32.213 -13.613 60.106 1.00 93.38 197 PRO A CA 1
ATOM 1545 C C . PRO A 1 197 ? -33.740 -13.717 60.128 1.00 93.38 197 PRO A C 1
ATOM 1547 O O . PRO A 1 197 ? -34.282 -14.418 60.969 1.00 93.38 197 PRO A O 1
ATOM 1550 N N . SER A 1 198 ? -34.438 -13.095 59.169 1.00 93.50 198 SER A N 1
ATOM 1551 C CA . SER A 1 198 ? -35.909 -13.097 59.134 1.00 93.50 198 SER A CA 1
ATOM 1552 C C . SER A 1 198 ? -36.503 -14.504 59.002 1.00 93.50 198 SER A C 1
ATOM 1554 O O . SER A 1 198 ? -37.508 -14.810 59.643 1.00 93.50 198 SER A O 1
ATOM 1556 N N . LEU A 1 199 ? -35.879 -15.376 58.205 1.00 91.56 199 LEU A N 1
ATOM 1557 C CA . LEU A 1 199 ? -36.247 -16.787 58.087 1.00 91.56 199 LEU A CA 1
ATOM 1558 C C . LEU A 1 199 ? -35.994 -17.531 59.402 1.00 91.56 199 LEU A C 1
ATOM 1560 O O . LEU A 1 199 ? -36.846 -18.308 59.827 1.00 91.56 199 LEU A O 1
ATOM 1564 N N . ALA A 1 200 ? -34.853 -17.290 60.055 1.00 93.25 200 ALA A N 1
ATOM 1565 C CA . ALA A 1 200 ? -34.541 -17.893 61.348 1.00 93.25 200 ALA A CA 1
ATOM 1566 C C . ALA A 1 200 ? -35.541 -17.465 62.438 1.00 93.25 200 ALA A C 1
ATOM 1568 O O . ALA A 1 200 ? -36.038 -18.321 63.173 1.00 93.25 200 ALA A O 1
ATOM 1569 N N . ASP A 1 201 ? -35.890 -16.178 62.488 1.00 94.56 201 ASP A N 1
ATOM 1570 C CA . ASP A 1 201 ? -36.887 -15.620 63.405 1.00 94.56 201 ASP A CA 1
ATOM 1571 C C . ASP A 1 201 ? -38.280 -16.196 63.123 1.00 94.56 201 ASP A C 1
ATOM 1573 O O . ASP A 1 201 ? -38.929 -16.699 64.037 1.00 94.56 201 ASP A O 1
ATOM 1577 N N . SER A 1 202 ? -38.698 -16.251 61.852 1.00 92.44 202 SER A N 1
ATOM 1578 C CA . SER A 1 202 ? -39.987 -16.840 61.451 1.00 92.44 202 SER A CA 1
ATOM 1579 C C . SER A 1 202 ? -40.088 -18.318 61.842 1.00 92.44 202 SER A C 1
ATOM 1581 O O . SER A 1 202 ? -41.125 -18.767 62.321 1.00 92.44 202 SER A O 1
ATOM 1583 N N . ILE A 1 203 ? -39.010 -19.097 61.670 1.00 94.31 203 ILE A N 1
ATOM 1584 C CA . ILE A 1 203 ? -38.957 -20.506 62.096 1.00 94.31 203 ILE A CA 1
ATOM 1585 C C . ILE A 1 203 ? -39.037 -20.618 63.626 1.00 94.31 203 ILE A C 1
ATOM 1587 O O . ILE A 1 203 ? -39.677 -21.541 64.139 1.00 94.31 203 ILE A O 1
ATOM 1591 N N . LYS A 1 204 ? -38.389 -19.707 64.362 1.00 93.56 204 LYS A N 1
ATOM 1592 C CA . LYS A 1 204 ? -38.430 -19.671 65.828 1.00 93.56 204 LYS A CA 1
ATOM 1593 C C . LYS A 1 204 ? -39.837 -19.348 66.339 1.00 93.56 204 LYS A C 1
ATOM 1595 O O . LYS A 1 204 ? -40.339 -20.088 67.181 1.00 93.56 204 LYS A O 1
ATOM 1600 N N . GLU A 1 205 ? -40.490 -18.329 65.785 1.00 93.44 205 GLU A N 1
ATOM 1601 C CA . GLU A 1 205 ? -41.883 -17.984 66.100 1.00 93.44 205 GLU A CA 1
ATOM 1602 C C . GLU A 1 205 ? -42.833 -19.147 65.785 1.00 93.44 205 GLU A C 1
ATOM 1604 O O . GLU A 1 205 ? -43.667 -19.508 66.616 1.00 93.44 205 GLU A O 1
ATOM 1609 N N . LEU A 1 206 ? -42.667 -19.814 64.633 1.00 93.06 206 LEU A N 1
ATOM 1610 C CA . LEU A 1 206 ? -43.484 -20.980 64.277 1.00 93.06 206 LEU A CA 1
ATOM 1611 C C . LEU 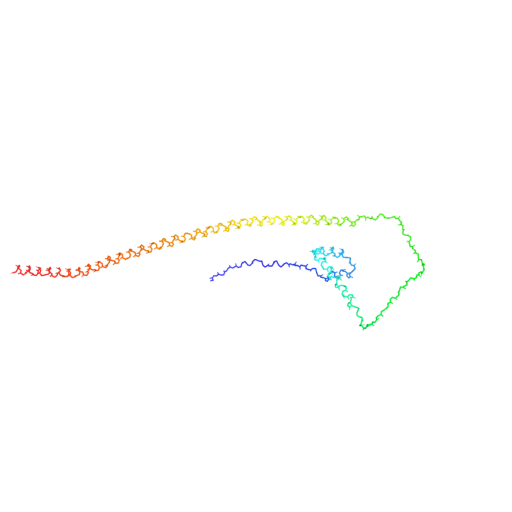A 1 206 ? -43.360 -22.104 65.318 1.00 93.06 206 LEU A C 1
ATOM 1613 O O . LEU A 1 206 ? -44.353 -22.738 65.678 1.00 93.06 206 LEU A O 1
ATOM 1617 N N . ARG A 1 207 ? -42.141 -22.351 65.823 1.00 92.31 207 ARG A N 1
ATOM 1618 C CA . ARG A 1 207 ? -41.903 -23.334 66.893 1.00 92.31 207 ARG A CA 1
ATOM 1619 C C . ARG A 1 207 ? -42.609 -22.943 68.193 1.00 92.31 207 ARG A C 1
ATOM 1621 O O . ARG A 1 207 ? -43.214 -23.814 68.814 1.00 92.31 207 ARG A O 1
ATOM 1628 N N . GLU A 1 208 ? -42.579 -21.670 68.585 1.00 91.88 208 GLU A N 1
ATOM 1629 C CA . GLU A 1 208 ? -43.272 -21.176 69.787 1.00 91.88 208 GLU A CA 1
ATOM 1630 C C . GLU A 1 208 ? -44.806 -21.261 69.671 1.00 91.88 208 GLU A C 1
ATOM 1632 O O . GLU A 1 208 ? -45.484 -21.660 70.624 1.00 91.88 208 GLU A O 1
ATOM 1637 N N . VAL A 1 209 ? -45.375 -20.958 68.499 1.00 92.00 209 VAL A N 1
ATOM 1638 C CA . VAL A 1 209 ? -46.824 -21.093 68.241 1.00 92.00 209 VAL A CA 1
ATOM 1639 C C . VAL A 1 209 ? -47.273 -22.557 68.329 1.00 92.00 209 VAL A C 1
ATOM 1641 O O . VAL A 1 209 ? -48.327 -22.859 68.896 1.00 92.00 209 VAL A O 1
ATOM 1644 N N . ILE A 1 210 ? -46.464 -23.488 67.816 1.00 91.94 210 ILE A N 1
ATOM 1645 C CA . ILE A 1 210 ? -46.738 -24.928 67.925 1.00 91.94 210 ILE A CA 1
ATOM 1646 C C . ILE A 1 210 ? -46.653 -25.393 69.389 1.00 91.94 210 ILE A C 1
ATOM 1648 O O . ILE A 1 210 ? -47.531 -26.126 69.844 1.00 91.94 210 ILE A O 1
ATOM 1652 N N . GLU A 1 211 ? -45.640 -24.961 70.148 1.00 90.19 211 GLU A N 1
ATOM 1653 C CA . GLU A 1 211 ? -45.502 -25.290 71.577 1.00 90.19 211 GLU A CA 1
ATOM 1654 C C . GLU A 1 211 ? -46.667 -24.764 72.426 1.00 90.19 211 GLU A C 1
ATOM 1656 O O . GLU A 1 211 ? -47.209 -25.494 73.259 1.00 90.19 211 GLU A O 1
ATOM 1661 N N . SER A 1 212 ? -47.068 -23.510 72.213 1.00 87.06 212 SER A N 1
ATOM 1662 C CA . SER A 1 212 ? -48.187 -22.891 72.934 1.00 87.06 212 SER A CA 1
ATOM 1663 C C . SER A 1 212 ? -49.527 -23.545 72.585 1.00 87.06 212 SER A C 1
ATOM 1665 O O . SER A 1 212 ? -50.294 -23.866 73.494 1.00 87.06 212 SER A O 1
ATOM 1667 N N . SER A 1 213 ? -49.772 -23.857 71.307 1.00 85.69 213 SER A N 1
ATOM 1668 C CA . SER A 1 213 ? -50.959 -24.620 70.887 1.00 85.69 213 SER A CA 1
ATOM 1669 C C . SER A 1 213 ? -50.994 -26.013 71.517 1.00 85.69 213 SER A C 1
ATOM 1671 O O . SER A 1 213 ? -52.046 -26.472 71.952 1.00 85.69 213 SER A O 1
ATOM 1673 N N . LYS A 1 214 ? -49.841 -26.683 71.633 1.00 83.31 214 LYS A N 1
ATOM 1674 C CA . LYS A 1 214 ? -49.744 -28.004 72.266 1.00 83.31 214 LYS A CA 1
ATOM 1675 C C . LYS A 1 214 ? -50.020 -27.960 73.775 1.00 83.31 214 LYS A C 1
ATOM 1677 O O . LYS A 1 214 ? -50.550 -28.928 74.309 1.00 83.31 214 LYS A O 1
ATOM 1682 N N . LYS A 1 215 ? -49.689 -26.855 74.455 1.00 78.94 215 LYS A N 1
ATOM 1683 C CA . LYS A 1 215 ? -49.982 -26.644 75.886 1.00 78.94 215 LYS A CA 1
ATOM 1684 C C . LYS A 1 215 ? -51.436 -26.262 76.170 1.00 78.94 215 LYS A C 1
ATOM 1686 O O . LYS A 1 215 ? -51.907 -26.559 77.254 1.00 78.94 215 LYS A O 1
ATOM 1691 N N . GLY A 1 216 ? -52.135 -25.615 75.236 1.00 72.12 216 GLY A N 1
ATOM 1692 C CA . GLY A 1 216 ? -53.556 -25.265 75.391 1.00 72.12 216 GLY A CA 1
ATOM 1693 C C . GLY A 1 216 ? -54.539 -26.407 75.093 1.00 72.12 216 GLY A C 1
ATOM 1694 O O . GLY A 1 216 ? -55.730 -26.266 75.350 1.00 72.12 216 GLY A O 1
ATOM 1695 N N . LEU A 1 217 ? -54.052 -27.518 74.532 1.00 55.78 217 LEU A N 1
ATOM 1696 C CA . LEU A 1 217 ? -54.825 -28.721 74.185 1.00 55.78 217 LEU A CA 1
ATOM 1697 C C . LEU A 1 217 ? -54.707 -29.854 75.228 1.00 55.78 217 LEU A C 1
ATOM 1699 O O . LEU A 1 217 ? -55.291 -30.917 75.017 1.00 55.78 217 LEU A O 1
ATOM 1703 N N . ALA A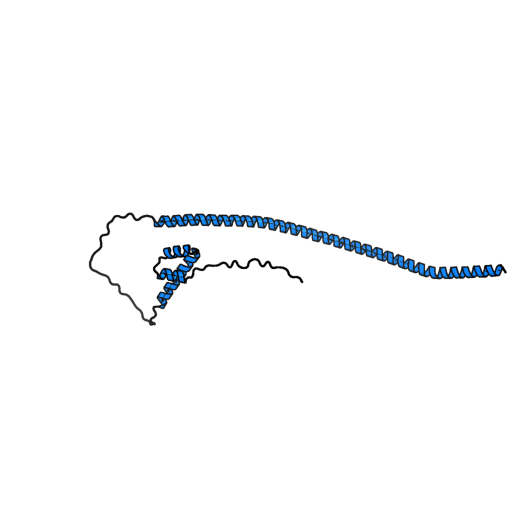 1 218 ? -53.963 -29.641 76.318 1.00 47.34 218 ALA A N 1
ATOM 1704 C CA . ALA A 1 218 ? -53.791 -30.562 77.446 1.00 47.34 218 ALA A CA 1
ATOM 1705 C C . ALA A 1 218 ? -54.357 -29.940 78.728 1.00 47.34 218 ALA A C 1
ATOM 1707 O O . ALA A 1 218 ? -54.903 -30.709 79.549 1.00 47.34 218 ALA A O 1
#